Protein AF-A0A2D5UER4-F1 (afdb_monomer_lite)

Sequence (256 aa):
MGNPVYVSYLIDCNWHGFSPLKPSSVFADVGYTVGTPEKIRILEDINTALGLVERSLGGKCNWSILSHPDQRYLLYRDPFLDCWREAVRQGGELSLHPHEDIPREGSRIKETGYMRAVLEDLKNVMAREGLSPNSFRSGYFGRNDELPAVLAELGLAVDFSSAPGYKEPSVEADWVGAPPSGGFIRAGDAASYGPGDVDEAGVFMIPLGWDGAGGTFTENYLFNEAAELDTLLSVYAAIRRRAETEGAAVRSAPFS

pLDDT: mean 83.06, std 17.36, range [31.81, 98.38]

Radius of gyration: 18.39 Å; chains: 1; bounding box: 49×59×39 Å

Foldseek 3Di:
DFDDDDDAAEDELDDLQQAQLDCDDVCVVVRPDDHDPDPVVSVVVLVVVQVVCCVPVQLEHEYAQEAEPVCRCVCLDPPNLVSVVSSVVSPYAYEHEYQCQDVPPFHCLQVQVVVLVSVVVSQVSQVVSVHHHQAYEYDPLADHLQNFLSCLVSNNQEYASAAAQADDVRHNHDRDVPDQAKAWDARPHSVPGDNDDPPGSTHIYGYFQFLPDHRQCQATGCDPVRYDPVRNVVSVVSSSVVSRVVVVVVVPPDPD

Structure (mmCIF, N/CA/C/O backbone):
data_AF-A0A2D5UER4-F1
#
_entry.id   AF-A0A2D5UER4-F1
#
loop_
_atom_site.group_PDB
_atom_site.id
_atom_site.type_symbol
_atom_site.label_atom_id
_atom_site.label_alt_id
_atom_site.label_comp_id
_atom_site.label_asym_id
_atom_site.label_entity_id
_atom_site.label_seq_id
_atom_site.pdbx_PDB_ins_code
_atom_site.Cartn_x
_atom_site.Cartn_y
_atom_site.Cartn_z
_atom_site.occupancy
_atom_site.B_iso_or_equiv
_atom_site.auth_seq_id
_atom_site.auth_comp_id
_atom_site.auth_asym_id
_atom_site.auth_atom_id
_atom_site.pdbx_PDB_model_num
ATOM 1 N N . MET A 1 1 ? -28.270 -17.270 -3.651 1.00 48.16 1 MET A N 1
ATOM 2 C CA . MET A 1 1 ? -27.465 -16.072 -3.330 1.00 48.16 1 MET A CA 1
ATOM 3 C C . MET A 1 1 ? -26.007 -16.491 -3.413 1.00 48.16 1 MET A C 1
ATOM 5 O O . MET A 1 1 ? -25.660 -17.457 -2.739 1.00 48.16 1 MET A O 1
ATOM 9 N N . GLY A 1 2 ? -25.228 -15.887 -4.319 1.00 52.19 2 GLY A N 1
ATOM 10 C CA . GLY A 1 2 ? -23.801 -16.196 -4.501 1.00 52.19 2 GLY A CA 1
ATOM 11 C C . GLY A 1 2 ? -22.983 -15.848 -3.255 1.00 52.19 2 GLY A C 1
ATOM 12 O O . GLY A 1 2 ? -23.478 -15.137 -2.379 1.00 52.19 2 GLY A O 1
ATOM 13 N N . ASN A 1 3 ? -21.767 -16.382 -3.141 1.00 57.31 3 ASN A N 1
ATOM 14 C CA . ASN A 1 3 ? -20.917 -16.088 -1.986 1.00 57.31 3 ASN A CA 1
ATOM 15 C C . ASN A 1 3 ? -20.448 -14.629 -2.033 1.00 57.31 3 ASN A C 1
ATOM 17 O O . ASN A 1 3 ? -20.167 -14.119 -3.121 1.00 57.31 3 ASN A O 1
ATOM 21 N N . PRO A 1 4 ? -20.396 -13.942 -0.881 1.00 65.12 4 PRO A N 1
ATOM 22 C CA . PRO A 1 4 ? -19.966 -12.555 -0.839 1.00 65.12 4 PRO A CA 1
ATOM 23 C C . PRO A 1 4 ? -18.487 -12.444 -1.232 1.00 65.12 4 PRO A C 1
ATOM 25 O O . PRO A 1 4 ? -17.639 -13.145 -0.688 1.00 65.12 4 PRO A O 1
ATOM 28 N N . VAL A 1 5 ? -18.187 -11.544 -2.173 1.00 76.50 5 VAL A N 1
ATOM 29 C CA . VAL A 1 5 ? -16.825 -11.055 -2.419 1.00 76.50 5 VAL A CA 1
ATOM 30 C C . VAL A 1 5 ? -16.623 -9.840 -1.530 1.00 76.50 5 VAL A C 1
ATOM 32 O O . VAL A 1 5 ? -17.353 -8.856 -1.662 1.00 76.50 5 VAL A O 1
ATOM 35 N N . TYR A 1 6 ? -15.638 -9.905 -0.642 1.00 81.50 6 TYR A N 1
ATOM 36 C CA . TYR A 1 6 ? -15.213 -8.757 0.148 1.00 81.50 6 TYR A CA 1
ATOM 37 C C . TYR A 1 6 ? -14.105 -8.024 -0.601 1.00 81.50 6 TYR A C 1
ATOM 39 O O . TYR A 1 6 ? -13.162 -8.645 -1.085 1.00 81.50 6 TYR A O 1
ATOM 47 N N . VAL A 1 7 ? -14.238 -6.705 -0.712 1.00 83.88 7 VAL A N 1
ATOM 48 C CA . VAL A 1 7 ? -13.245 -5.835 -1.346 1.00 83.88 7 VAL A CA 1
ATOM 49 C C . VAL A 1 7 ? -12.822 -4.793 -0.324 1.00 83.88 7 VAL A C 1
ATOM 51 O O . VAL A 1 7 ? -13.674 -4.164 0.303 1.00 83.88 7 VAL A O 1
ATOM 54 N N . SER A 1 8 ? -11.511 -4.621 -0.170 1.00 87.62 8 SER A N 1
ATOM 55 C CA . SER A 1 8 ? -10.925 -3.485 0.535 1.00 87.62 8 SER A CA 1
ATOM 56 C C . SER A 1 8 ? -10.426 -2.479 -0.498 1.00 87.62 8 SER A C 1
ATOM 58 O O . SER A 1 8 ? -9.746 -2.862 -1.450 1.00 87.62 8 SER A O 1
ATOM 60 N N . TYR A 1 9 ? -10.784 -1.207 -0.331 1.00 92.06 9 TYR A N 1
ATOM 61 C CA . TYR A 1 9 ? -10.287 -0.125 -1.178 1.00 92.06 9 TYR A CA 1
ATOM 62 C C . TYR A 1 9 ? -9.008 0.434 -0.576 1.00 92.06 9 TYR A C 1
ATOM 64 O O . TYR A 1 9 ? -8.981 0.771 0.607 1.00 92.06 9 TYR A O 1
ATOM 72 N N . LEU A 1 10 ? -7.974 0.568 -1.398 1.00 92.31 10 LEU A N 1
ATOM 73 C CA . LEU A 1 10 ? -6.678 1.081 -0.985 1.00 92.31 10 LEU A CA 1
ATOM 74 C C . LEU A 1 10 ? -6.257 2.207 -1.927 1.00 92.31 10 LEU A C 1
ATOM 76 O O . LEU A 1 10 ? -6.318 2.044 -3.145 1.00 92.31 10 LEU A O 1
ATOM 80 N N . ILE A 1 11 ? -5.844 3.335 -1.353 1.00 92.38 11 ILE A N 1
ATOM 81 C CA . ILE A 1 11 ? -5.252 4.460 -2.081 1.00 92.38 11 ILE A CA 1
ATOM 82 C C . ILE A 1 11 ? -3.759 4.487 -1.802 1.00 92.38 11 ILE A C 1
ATOM 84 O O . ILE A 1 11 ? -3.334 4.571 -0.649 1.00 92.38 11 ILE A O 1
ATOM 88 N N . ASP A 1 12 ? -2.981 4.384 -2.873 1.00 88.62 12 ASP A N 1
ATOM 89 C CA . ASP A 1 12 ? -1.534 4.530 -2.843 1.00 88.62 12 ASP A CA 1
ATOM 90 C C . ASP A 1 12 ? -1.193 6.025 -2.903 1.00 88.62 12 ASP A C 1
ATOM 92 O O . ASP A 1 12 ? -1.437 6.692 -3.909 1.00 88.62 12 ASP A O 1
ATOM 96 N N . CYS A 1 13 ? -0.694 6.588 -1.801 1.00 87.19 13 CYS A N 1
ATOM 97 C CA . CYS A 1 13 ? -0.316 7.999 -1.731 1.00 87.19 13 CYS A CA 1
ATOM 98 C C . CYS A 1 13 ? 1.095 8.196 -2.292 1.00 87.19 13 CYS A C 1
ATOM 100 O O . CYS A 1 13 ? 2.009 8.580 -1.558 1.00 87.19 13 CYS A O 1
ATOM 102 N N . ASN A 1 14 ? 1.269 7.918 -3.582 1.00 77.88 14 ASN A N 1
ATOM 103 C CA . ASN A 1 14 ? 2.548 7.977 -4.279 1.00 77.88 14 ASN A CA 1
ATOM 104 C C . ASN A 1 14 ? 2.491 8.922 -5.489 1.00 77.88 14 ASN A C 1
ATOM 106 O O . ASN A 1 14 ? 1.454 9.105 -6.118 1.00 77.88 14 ASN A O 1
ATOM 110 N N . TRP A 1 15 ? 3.628 9.531 -5.826 1.00 74.00 15 TRP A N 1
ATOM 111 C CA . TRP A 1 15 ? 3.797 10.337 -7.036 1.00 74.00 15 TRP A CA 1
ATOM 112 C C . TRP A 1 15 ? 5.046 9.865 -7.773 1.00 74.00 15 TRP A C 1
ATOM 114 O O . TRP A 1 15 ? 6.066 9.572 -7.155 1.00 74.00 15 TRP A O 1
ATOM 124 N N . HIS A 1 16 ? 4.997 9.872 -9.107 1.00 59.09 16 HIS A N 1
ATOM 125 C CA . HIS A 1 16 ? 6.055 9.347 -9.982 1.00 59.09 16 HIS A CA 1
ATOM 126 C C . HIS A 1 16 ? 7.478 9.868 -9.691 1.00 59.09 16 HIS A C 1
ATOM 128 O O . HIS A 1 16 ? 8.444 9.183 -10.007 1.00 59.09 16 HIS A O 1
ATOM 134 N N . GLY A 1 17 ? 7.627 11.040 -9.062 1.00 56.56 17 GLY A N 1
ATOM 135 C CA . GLY A 1 17 ? 8.930 11.585 -8.663 1.00 56.56 17 GLY A CA 1
ATOM 136 C C . GLY A 1 17 ? 9.555 10.954 -7.408 1.00 56.56 17 GLY A C 1
ATOM 137 O O . GLY A 1 17 ? 10.709 11.250 -7.115 1.00 56.56 17 GLY A O 1
ATOM 138 N N . PHE A 1 18 ? 8.824 10.124 -6.656 1.00 54.09 18 PHE A N 1
ATOM 139 C CA . PHE A 1 18 ? 9.291 9.546 -5.389 1.00 54.09 18 PHE A CA 1
ATOM 140 C C . PHE A 1 18 ? 9.856 8.129 -5.497 1.00 54.09 18 PHE A C 1
ATOM 142 O O . PHE A 1 18 ? 10.436 7.658 -4.526 1.00 54.09 18 PHE A O 1
ATOM 149 N N . SER A 1 19 ? 9.667 7.432 -6.621 1.00 56.25 19 SER A N 1
ATOM 150 C CA . SER A 1 19 ? 10.010 6.011 -6.720 1.00 56.25 19 SER A CA 1
ATOM 151 C C . SER A 1 19 ? 10.744 5.698 -8.035 1.00 56.25 19 SER A C 1
ATOM 153 O O . SER A 1 19 ? 10.124 5.354 -9.043 1.00 56.25 19 SER A O 1
ATOM 155 N N . PRO A 1 20 ? 12.080 5.844 -8.059 1.00 52.12 20 PRO A N 1
ATOM 156 C CA . PRO A 1 20 ? 12.885 5.925 -9.283 1.00 52.12 20 PRO A CA 1
ATOM 157 C C . PRO A 1 20 ? 13.268 4.563 -9.896 1.00 52.12 20 PRO A C 1
ATOM 159 O O . PRO A 1 20 ? 14.057 4.515 -10.842 1.00 52.12 20 PRO A O 1
ATOM 162 N N . LEU A 1 21 ? 12.749 3.444 -9.373 1.00 49.94 21 LEU A N 1
ATOM 163 C CA . LEU A 1 21 ? 13.165 2.089 -9.767 1.00 49.94 21 LEU A CA 1
ATOM 164 C C . LEU A 1 21 ? 12.444 1.472 -10.974 1.00 49.94 21 LEU A C 1
ATOM 166 O O . LEU A 1 21 ? 12.684 0.305 -11.268 1.00 49.94 21 LEU A O 1
ATOM 170 N N . LYS A 1 22 ? 11.638 2.210 -11.748 1.00 53.22 22 LYS A N 1
ATOM 171 C CA . LYS A 1 22 ? 11.007 1.658 -12.967 1.00 53.22 22 LYS A CA 1
ATOM 172 C C . LYS A 1 22 ? 11.647 2.137 -14.286 1.00 53.22 22 LYS A C 1
ATOM 174 O O . LYS A 1 22 ? 11.040 2.939 -14.990 1.00 53.22 22 LYS A O 1
ATOM 179 N N . PRO A 1 23 ? 12.807 1.589 -14.709 1.00 41.00 23 PRO A N 1
ATOM 180 C CA . PRO A 1 23 ? 13.298 1.748 -16.077 1.00 41.00 23 PRO A CA 1
ATOM 181 C C . PRO A 1 23 ? 12.604 0.838 -17.112 1.00 41.00 23 PRO A C 1
ATOM 183 O O . PRO A 1 23 ? 12.822 1.036 -18.301 1.00 41.00 23 PRO A O 1
ATOM 186 N N . SER A 1 24 ? 11.788 -0.151 -16.712 1.00 43.78 24 SER A N 1
ATOM 187 C CA . SER A 1 24 ? 11.232 -1.178 -17.626 1.00 43.78 24 SER A CA 1
ATOM 188 C C . SER A 1 24 ? 9.707 -1.188 -17.789 1.00 43.78 24 SER A C 1
ATOM 190 O O . SER A 1 24 ? 9.182 -1.958 -18.589 1.00 43.78 24 SER A O 1
ATOM 192 N N . SER A 1 25 ? 8.967 -0.358 -17.058 1.00 41.25 25 SER A N 1
ATOM 193 C CA . SER A 1 25 ? 7.508 -0.303 -17.211 1.00 41.25 25 SER A CA 1
ATOM 194 C C . SER A 1 25 ? 7.097 0.683 -18.307 1.00 41.25 25 SER A C 1
ATOM 196 O O . SER A 1 25 ? 7.879 1.544 -18.687 1.00 41.25 25 SER A O 1
ATOM 198 N N . VAL A 1 26 ? 5.833 0.654 -18.718 1.00 44.47 26 VAL A N 1
ATOM 199 C CA . VAL A 1 26 ? 5.128 1.740 -19.438 1.00 44.47 26 VAL A CA 1
ATOM 200 C C . VAL A 1 26 ? 5.340 3.165 -18.865 1.00 44.47 26 VAL A C 1
ATOM 202 O O . VAL A 1 26 ? 4.946 4.137 -19.498 1.00 44.47 26 VAL A O 1
ATOM 205 N N . PHE A 1 27 ? 5.998 3.311 -17.707 1.00 41.88 27 PHE A N 1
ATOM 206 C CA . PHE A 1 27 ? 6.411 4.570 -17.074 1.00 41.88 27 PHE A CA 1
ATOM 207 C C . PHE A 1 27 ? 7.904 4.933 -17.268 1.00 41.88 27 PHE A C 1
ATOM 209 O O . PHE A 1 27 ? 8.364 5.933 -16.718 1.00 41.88 27 PHE A O 1
ATOM 216 N N . ALA A 1 28 ? 8.671 4.152 -18.040 1.00 41.78 28 ALA A N 1
ATOM 217 C CA . ALA A 1 28 ? 10.113 4.337 -18.251 1.00 41.78 28 ALA A CA 1
ATOM 218 C C . ALA A 1 28 ? 10.468 5.696 -18.882 1.00 41.78 28 ALA A C 1
ATOM 220 O O . ALA A 1 28 ? 11.477 6.298 -18.517 1.00 41.78 28 ALA A O 1
ATOM 221 N N . ASP A 1 29 ? 9.602 6.228 -19.748 1.00 41.59 29 ASP A N 1
ATOM 222 C CA . ASP A 1 29 ? 9.808 7.535 -20.390 1.00 41.59 29 ASP A CA 1
ATOM 223 C C . ASP A 1 29 ? 9.536 8.729 -19.452 1.00 41.59 29 ASP A C 1
ATOM 225 O O . ASP A 1 29 ? 9.826 9.877 -19.791 1.00 41.59 29 ASP A O 1
ATOM 229 N N . VAL A 1 30 ? 9.012 8.473 -18.247 1.00 43.44 30 VAL A N 1
ATOM 230 C CA . VAL A 1 30 ? 8.685 9.495 -17.235 1.00 43.44 30 VAL A CA 1
ATOM 231 C C . VAL A 1 30 ? 9.698 9.493 -16.075 1.00 43.44 30 VAL A C 1
ATOM 233 O O . VAL A 1 30 ? 9.804 10.467 -15.328 1.00 43.44 30 VAL A O 1
ATOM 236 N N . GLY A 1 31 ? 10.482 8.417 -15.940 1.00 39.12 31 GLY A N 1
ATOM 237 C CA . GLY A 1 31 ? 11.187 8.022 -14.714 1.00 39.12 31 GLY A CA 1
ATOM 238 C C . GLY A 1 31 ? 12.411 8.837 -14.280 1.00 39.12 31 GLY A C 1
ATOM 239 O O . GLY A 1 31 ? 13.048 8.462 -13.303 1.00 39.12 31 GLY A O 1
ATOM 240 N N . TYR A 1 32 ? 12.758 9.939 -14.951 1.00 43.38 32 TYR A N 1
ATOM 241 C CA . TYR A 1 32 ? 13.887 10.789 -14.526 1.00 43.38 32 TYR A CA 1
ATOM 242 C C . TYR A 1 32 ? 13.687 12.295 -14.736 1.00 43.38 32 TYR A C 1
ATOM 244 O O . TYR A 1 32 ? 14.578 13.077 -14.404 1.00 43.38 32 TYR A O 1
ATOM 252 N N . THR A 1 33 ? 12.563 12.732 -15.305 1.00 41.09 33 THR A N 1
ATOM 253 C CA . THR A 1 33 ? 12.405 14.119 -15.784 1.00 41.09 33 THR A CA 1
ATOM 254 C C . THR A 1 33 ? 11.438 14.956 -14.958 1.00 41.09 33 THR A C 1
ATOM 256 O O . THR A 1 33 ? 11.471 16.184 -15.052 1.00 41.09 33 THR A O 1
ATOM 259 N N . VAL A 1 34 ? 10.608 14.330 -14.123 1.00 49.16 34 VAL A N 1
ATOM 260 C CA . VAL A 1 34 ? 9.623 15.035 -13.299 1.00 49.16 34 VAL A CA 1
ATOM 261 C C . VAL A 1 34 ? 10.142 15.069 -11.867 1.00 49.16 34 VAL A C 1
ATOM 263 O O . VAL A 1 34 ? 10.105 14.067 -11.159 1.00 49.16 34 VAL A O 1
ATOM 266 N N . GLY A 1 35 ? 10.679 16.217 -11.446 1.00 55.53 35 GLY A N 1
ATOM 267 C CA . GLY A 1 35 ? 11.038 16.436 -10.043 1.00 55.53 35 GLY A CA 1
ATOM 268 C C . GLY A 1 35 ? 9.841 16.189 -9.119 1.00 55.53 35 GLY A C 1
ATOM 269 O O . GLY A 1 35 ? 8.693 16.189 -9.571 1.00 55.53 35 GLY A O 1
ATOM 270 N N . THR A 1 36 ? 10.099 15.984 -7.824 1.00 62.56 36 THR A N 1
ATOM 271 C CA . THR A 1 36 ? 9.036 15.876 -6.817 1.00 62.56 36 THR A CA 1
ATOM 272 C C . THR A 1 36 ? 8.000 16.987 -7.033 1.00 62.56 36 THR A C 1
ATOM 274 O O . THR A 1 36 ? 8.400 18.157 -7.078 1.00 62.56 36 THR A O 1
ATOM 277 N N . PRO A 1 37 ? 6.697 16.667 -7.174 1.00 66.38 37 PRO A N 1
ATOM 278 C CA . PRO A 1 37 ? 5.673 17.691 -7.308 1.00 66.38 37 PRO A CA 1
ATOM 279 C C . PRO A 1 37 ? 5.754 18.686 -6.151 1.00 66.38 37 PRO A C 1
ATOM 281 O O . PRO A 1 37 ? 6.115 18.330 -5.026 1.00 66.38 37 PRO A O 1
ATOM 284 N N . GLU A 1 38 ? 5.423 19.949 -6.412 1.00 81.50 38 GLU A N 1
ATOM 285 C CA . GLU A 1 38 ? 5.396 20.946 -5.347 1.00 81.50 38 GLU A CA 1
ATOM 286 C C . GLU A 1 38 ? 4.459 20.490 -4.223 1.00 81.50 38 GLU A C 1
ATOM 288 O O . GLU A 1 38 ? 3.367 19.982 -4.480 1.00 81.50 38 GLU A O 1
ATOM 293 N N . LYS A 1 39 ? 4.865 20.698 -2.963 1.00 85.19 39 LYS A N 1
ATOM 294 C CA . LYS A 1 39 ? 4.096 20.251 -1.787 1.00 85.19 39 LYS A CA 1
ATOM 295 C C . LYS A 1 39 ? 2.632 20.701 -1.819 1.00 85.19 39 LYS A C 1
ATOM 297 O O . LYS A 1 39 ? 1.773 19.973 -1.340 1.00 85.19 39 LYS A O 1
ATOM 302 N N . ILE A 1 40 ? 2.365 21.881 -2.383 1.00 88.12 40 ILE A N 1
ATOM 303 C CA . ILE A 1 40 ? 1.014 22.436 -2.547 1.00 88.12 40 ILE A CA 1
ATOM 304 C C . ILE A 1 40 ? 0.164 21.526 -3.436 1.00 88.12 40 ILE A C 1
ATOM 306 O O . ILE A 1 40 ? -0.937 21.162 -3.045 1.00 88.12 40 ILE A O 1
ATOM 310 N N . ARG A 1 41 ? 0.702 21.082 -4.575 1.00 88.25 41 ARG A N 1
ATOM 311 C CA . ARG A 1 41 ? -0.001 20.175 -5.487 1.00 88.25 41 ARG A CA 1
ATOM 312 C C . ARG A 1 41 ? -0.276 18.818 -4.842 1.00 88.25 41 ARG A C 1
ATOM 314 O O . ARG A 1 41 ? -1.385 18.316 -4.938 1.00 88.25 41 ARG A O 1
ATOM 321 N N . ILE A 1 42 ? 0.710 18.254 -4.140 1.00 89.69 42 ILE A N 1
ATOM 322 C CA . ILE A 1 42 ? 0.539 16.991 -3.396 1.00 89.69 42 ILE A CA 1
ATOM 323 C C . ILE A 1 42 ? -0.611 17.129 -2.388 1.00 89.69 42 ILE A C 1
ATOM 325 O O . ILE A 1 42 ? -1.466 16.255 -2.281 1.00 89.69 42 ILE A O 1
ATOM 329 N N . LEU A 1 43 ? -0.655 18.250 -1.664 1.00 92.12 43 LEU A N 1
ATOM 330 C CA . LEU A 1 43 ? -1.704 18.530 -0.690 1.00 92.12 43 LEU A CA 1
ATOM 331 C C . LEU A 1 43 ? -3.088 18.677 -1.350 1.00 92.12 43 LEU A C 1
ATOM 333 O O . LEU A 1 43 ? -4.073 18.159 -0.826 1.00 92.12 43 LEU A O 1
ATOM 337 N N . GLU A 1 44 ? -3.180 19.361 -2.491 1.00 93.69 44 GLU A N 1
ATOM 338 C CA . GLU A 1 44 ? -4.419 19.496 -3.272 1.00 93.69 44 GLU A CA 1
ATOM 339 C C . GLU A 1 44 ? -4.934 18.144 -3.784 1.00 93.69 44 GLU A C 1
ATOM 341 O O . GLU A 1 44 ? -6.132 17.859 -3.668 1.00 93.69 44 GLU A O 1
ATOM 346 N N . ASP A 1 45 ? -4.037 17.295 -4.286 1.00 92.62 45 ASP A N 1
ATOM 347 C CA . ASP A 1 45 ? -4.354 15.944 -4.753 1.00 92.62 45 ASP A CA 1
ATOM 348 C C . ASP A 1 45 ? -4.905 15.088 -3.597 1.00 92.62 45 ASP A C 1
ATOM 350 O O . ASP A 1 45 ? -5.967 14.473 -3.732 1.00 92.62 45 ASP A O 1
ATOM 354 N N . ILE A 1 46 ? -4.249 15.107 -2.427 1.00 95.44 46 ILE A N 1
ATOM 355 C CA . ILE A 1 46 ? -4.705 14.372 -1.233 1.00 95.44 46 ILE A CA 1
ATOM 356 C C . ILE A 1 46 ? -6.078 14.872 -0.773 1.00 95.44 46 ILE A C 1
ATOM 358 O O . ILE A 1 46 ? -6.977 14.066 -0.535 1.00 95.44 46 ILE A O 1
ATOM 362 N N . ASN A 1 47 ? -6.285 16.187 -0.686 1.00 96.56 47 ASN A N 1
ATOM 363 C CA . ASN A 1 47 ? -7.578 16.750 -0.284 1.00 96.56 47 ASN A CA 1
ATOM 364 C C . ASN A 1 47 ? -8.696 16.401 -1.278 1.00 96.56 47 ASN A C 1
ATOM 366 O O . ASN A 1 47 ? -9.828 16.110 -0.880 1.00 96.56 47 ASN A O 1
ATOM 370 N N . THR A 1 48 ? -8.380 16.382 -2.573 1.00 96.31 48 THR A N 1
ATOM 371 C CA . THR A 1 48 ? -9.317 15.950 -3.616 1.00 96.31 48 THR A CA 1
ATOM 372 C C . THR A 1 48 ? -9.683 14.478 -3.445 1.00 96.31 48 THR A C 1
ATOM 374 O O . THR A 1 48 ? -10.869 14.131 -3.486 1.00 96.31 48 THR A O 1
ATOM 377 N N . ALA A 1 49 ? -8.688 13.622 -3.203 1.00 95.69 49 ALA A N 1
ATOM 378 C CA . ALA A 1 49 ? -8.892 12.201 -2.956 1.00 95.69 49 ALA A CA 1
ATOM 379 C C . ALA A 1 49 ? -9.738 11.963 -1.695 1.00 95.69 49 ALA A C 1
ATOM 381 O O . ALA A 1 49 ? -10.702 11.201 -1.760 1.00 95.69 49 ALA A O 1
ATOM 382 N N . LEU A 1 50 ? -9.458 12.661 -0.588 1.00 97.38 50 LEU A N 1
ATOM 383 C CA . LEU A 1 50 ? -10.247 12.584 0.649 1.00 97.38 50 LEU A CA 1
ATOM 384 C C . LEU A 1 50 ? -11.724 12.887 0.378 1.00 97.38 50 LEU A C 1
ATOM 386 O O . LEU A 1 50 ? -12.598 12.087 0.705 1.00 97.38 50 LEU A O 1
ATOM 390 N N . GLY A 1 51 ? -12.010 13.988 -0.322 1.00 97.75 51 GLY A N 1
ATOM 391 C CA . GLY A 1 51 ? -13.384 14.340 -0.679 1.00 97.75 51 GLY A CA 1
ATOM 392 C C . GLY A 1 51 ? -14.064 13.310 -1.593 1.00 97.75 51 GLY A C 1
ATOM 393 O O . GLY A 1 51 ? -15.272 13.088 -1.486 1.00 97.75 51 GLY A O 1
ATOM 394 N N . LEU A 1 52 ? -13.325 12.675 -2.508 1.00 96.31 52 LEU A N 1
ATOM 395 C CA . LEU A 1 52 ? -13.862 11.619 -3.376 1.00 96.31 52 LEU A CA 1
ATOM 396 C C . LEU A 1 52 ? -14.184 10.340 -2.596 1.00 96.31 52 LEU A C 1
ATOM 398 O O . LEU A 1 52 ? -15.254 9.760 -2.807 1.00 96.31 52 LEU A O 1
ATOM 402 N N . VAL A 1 53 ? -13.298 9.926 -1.690 1.00 96.00 53 VAL A N 1
ATOM 403 C CA . VAL A 1 53 ? -13.495 8.761 -0.817 1.00 96.00 53 VAL A CA 1
ATOM 404 C C . VAL A 1 53 ? -14.659 8.987 0.135 1.00 96.00 53 VAL A C 1
ATOM 406 O O . VAL A 1 53 ? -15.501 8.101 0.277 1.00 96.00 53 VAL A O 1
ATOM 409 N N . GLU A 1 54 ? -14.760 10.164 0.751 1.00 96.88 54 GLU A N 1
ATOM 410 C CA . GLU A 1 54 ? -15.881 10.495 1.632 1.00 96.88 54 GLU A CA 1
ATOM 411 C C . GLU A 1 54 ? -17.217 10.333 0.896 1.00 96.88 54 GLU A C 1
ATOM 413 O O . GLU A 1 54 ? -18.110 9.625 1.363 1.00 96.88 54 GLU A O 1
ATOM 418 N N . ARG A 1 55 ? -17.334 10.903 -0.309 1.00 97.50 55 ARG A N 1
ATOM 419 C CA . ARG A 1 55 ? -18.570 10.832 -1.105 1.00 97.50 55 ARG A CA 1
ATOM 420 C C . ARG A 1 55 ? -18.884 9.437 -1.639 1.00 97.50 55 ARG A C 1
ATOM 422 O O . ARG A 1 55 ? -20.056 9.088 -1.741 1.00 97.50 55 ARG A O 1
ATOM 429 N N . SER A 1 56 ? -17.866 8.671 -2.027 1.00 94.69 56 SER A N 1
ATOM 430 C CA . SER A 1 56 ? -18.061 7.413 -2.768 1.00 94.69 56 SER A CA 1
ATOM 431 C C . SER A 1 56 ? -18.080 6.187 -1.860 1.00 94.69 56 SER A C 1
ATOM 433 O O . SER A 1 56 ? -18.797 5.229 -2.133 1.00 94.69 56 SER A O 1
ATOM 435 N N . LEU A 1 57 ? -17.293 6.219 -0.784 1.00 93.44 57 LEU A N 1
ATOM 436 C CA . LEU A 1 57 ? -17.054 5.094 0.123 1.00 93.44 57 LEU A CA 1
ATOM 437 C C . LEU A 1 57 ? -17.448 5.415 1.572 1.00 93.44 57 LEU A C 1
ATOM 439 O O . LEU A 1 57 ? -17.237 4.594 2.465 1.00 93.44 57 LEU A O 1
ATOM 443 N N . GLY A 1 58 ? -18.006 6.605 1.832 1.00 94.88 58 GLY A N 1
ATOM 444 C CA . GLY A 1 58 ? -18.301 7.054 3.193 1.00 94.88 58 GLY A CA 1
ATOM 445 C C . GLY A 1 58 ? -17.039 7.146 4.048 1.00 94.88 58 GLY A C 1
ATOM 446 O O . GLY A 1 58 ? -17.090 6.785 5.218 1.00 94.88 58 GLY A O 1
ATOM 447 N N . GLY A 1 59 ? -15.904 7.503 3.433 1.00 93.88 59 GLY A N 1
ATOM 448 C CA . GLY A 1 59 ? -14.601 7.617 4.095 1.00 93.88 59 GLY A CA 1
ATOM 449 C C . GLY A 1 59 ? -13.842 6.297 4.267 1.00 93.88 59 GLY A C 1
ATOM 450 O O . GLY A 1 59 ? -12.666 6.307 4.617 1.00 93.88 59 GLY A O 1
ATOM 451 N N . LYS A 1 60 ? -14.478 5.153 3.985 1.00 94.81 60 LYS A N 1
ATOM 452 C CA . LYS A 1 60 ? -13.914 3.820 4.237 1.00 94.81 60 LYS A CA 1
ATOM 453 C C . LYS A 1 60 ? -12.945 3.390 3.138 1.00 94.81 60 LYS A C 1
ATOM 455 O O . LYS A 1 60 ? -13.338 2.755 2.159 1.00 94.81 60 LYS A O 1
ATOM 460 N N . CYS A 1 61 ? -11.669 3.687 3.329 1.00 94.88 61 CYS A N 1
ATOM 461 C CA . CYS A 1 61 ? -10.576 3.089 2.571 1.00 94.88 61 CYS A CA 1
ATOM 462 C C . CYS A 1 61 ? -9.306 3.006 3.419 1.00 94.88 61 CYS A C 1
ATOM 464 O O . CYS A 1 61 ? -9.199 3.632 4.474 1.00 94.88 61 CYS A O 1
ATOM 466 N N . ASN A 1 62 ? -8.332 2.253 2.930 1.00 96.31 62 ASN A N 1
ATOM 467 C CA . ASN A 1 62 ? -6.990 2.223 3.478 1.00 96.31 62 ASN A CA 1
ATOM 468 C C . ASN A 1 62 ? -6.088 3.217 2.726 1.00 96.31 62 ASN A C 1
ATOM 470 O O . ASN A 1 62 ? -5.993 3.167 1.500 1.00 96.31 62 ASN A O 1
ATOM 474 N N . TRP A 1 63 ? -5.437 4.122 3.448 1.00 97.38 63 TRP A N 1
ATOM 475 C CA . TRP A 1 63 ? -4.494 5.098 2.909 1.00 97.38 63 TRP A CA 1
ATOM 476 C C . TRP A 1 63 ? -3.070 4.598 3.124 1.00 97.38 63 TRP A C 1
ATOM 478 O O . TRP A 1 63 ? -2.571 4.583 4.249 1.00 97.38 63 TRP A O 1
ATOM 488 N N . SER A 1 64 ? -2.416 4.181 2.045 1.00 95.94 64 SER A N 1
ATOM 489 C CA . SER A 1 64 ? -1.035 3.699 2.057 1.00 95.94 64 SER A CA 1
ATOM 490 C C . SER A 1 64 ? -0.074 4.877 1.924 1.00 95.94 64 SER A C 1
ATOM 492 O O . SER A 1 64 ? 0.116 5.419 0.838 1.00 95.94 64 SER A O 1
ATOM 494 N N . ILE A 1 65 ? 0.506 5.303 3.050 1.00 95.88 65 ILE A N 1
ATOM 495 C CA . ILE A 1 65 ? 1.327 6.515 3.136 1.00 95.88 65 ILE A CA 1
ATOM 496 C C . ILE A 1 65 ? 2.755 6.198 2.702 1.00 95.88 65 ILE A C 1
ATOM 498 O O . ILE A 1 65 ? 3.504 5.516 3.414 1.00 95.88 65 ILE A O 1
ATOM 502 N N . LEU A 1 66 ? 3.142 6.737 1.547 1.00 92.25 66 LEU A N 1
ATOM 503 C CA . LEU A 1 66 ? 4.472 6.551 0.993 1.00 92.25 66 LEU A CA 1
ATOM 504 C C . LEU A 1 66 ? 5.569 7.065 1.931 1.00 92.25 66 LEU A C 1
ATOM 506 O O . LEU A 1 66 ? 5.518 8.198 2.417 1.00 92.25 66 LEU A O 1
ATOM 510 N N . SER A 1 67 ? 6.621 6.266 2.088 1.00 91.94 67 SER A N 1
ATOM 511 C CA . SER A 1 67 ? 7.941 6.755 2.493 1.00 91.94 67 SER A CA 1
ATOM 512 C C . SER A 1 67 ? 8.997 6.270 1.499 1.00 91.94 67 SER A C 1
ATOM 514 O O . SER A 1 67 ? 8.860 5.183 0.951 1.00 91.94 67 SER A O 1
ATOM 516 N N . HIS A 1 68 ? 10.048 7.054 1.286 1.00 87.75 68 HIS A N 1
ATOM 517 C CA . HIS A 1 68 ? 11.188 6.694 0.437 1.00 87.75 68 HIS A CA 1
ATOM 518 C C . HIS A 1 68 ? 12.487 7.174 1.102 1.00 87.75 68 HIS A C 1
ATOM 520 O O . HIS A 1 68 ? 12.434 8.225 1.741 1.00 87.75 68 HIS A O 1
ATOM 526 N N . PRO A 1 69 ? 13.649 6.502 0.966 1.00 85.62 69 PRO A N 1
ATOM 527 C CA . PRO A 1 69 ? 14.927 6.938 1.543 1.00 85.62 69 PRO A CA 1
ATOM 528 C C . PRO A 1 69 ? 15.220 8.434 1.459 1.00 85.62 69 PRO A C 1
ATOM 530 O O . PRO A 1 69 ? 15.481 9.064 2.486 1.00 85.62 69 PRO A O 1
ATOM 533 N N . ASP A 1 70 ? 15.073 9.020 0.275 1.00 81.19 70 ASP A N 1
ATOM 534 C CA . ASP A 1 70 ? 15.396 10.434 0.048 1.00 81.19 70 ASP A CA 1
ATOM 535 C C . ASP A 1 70 ? 14.371 11.408 0.648 1.00 81.19 70 ASP A C 1
ATOM 537 O O . ASP A 1 70 ? 14.676 12.574 0.910 1.00 81.19 70 ASP A O 1
ATOM 541 N N . GLN A 1 71 ? 13.131 10.957 0.855 1.00 83.25 71 GLN A N 1
ATOM 542 C CA . GLN A 1 71 ? 12.000 11.798 1.265 1.00 83.25 71 GLN A CA 1
ATOM 543 C C . GLN A 1 71 ? 11.180 11.137 2.380 1.00 83.25 71 GLN A C 1
ATOM 545 O O . GLN A 1 71 ? 9.964 11.307 2.469 1.00 83.25 71 GLN A O 1
ATOM 550 N N . ARG A 1 72 ? 11.885 10.430 3.275 1.00 90.12 72 ARG A N 1
ATOM 551 C CA . ARG A 1 72 ? 11.366 9.532 4.322 1.00 90.12 72 ARG A CA 1
ATOM 552 C C . ARG A 1 72 ? 10.156 10.087 5.053 1.00 90.12 72 ARG A C 1
ATOM 554 O O . ARG A 1 72 ? 9.154 9.409 5.227 1.00 90.12 72 ARG A O 1
ATOM 561 N N . TYR A 1 73 ? 10.271 11.341 5.473 1.00 92.25 73 TYR A N 1
ATOM 562 C CA . TYR A 1 73 ? 9.309 11.981 6.358 1.00 92.25 73 TYR A CA 1
ATOM 563 C C . TYR A 1 73 ? 8.441 13.022 5.663 1.00 92.25 73 TYR A C 1
ATOM 565 O O . TYR A 1 73 ? 7.789 13.799 6.355 1.00 92.25 73 TYR A O 1
ATOM 573 N N . LEU A 1 74 ? 8.453 13.109 4.329 1.00 90.75 74 LEU A N 1
ATOM 574 C CA . LEU A 1 74 ? 7.713 14.167 3.643 1.00 90.75 74 LEU A CA 1
ATOM 575 C C . LEU A 1 74 ? 6.221 14.112 3.985 1.00 90.75 74 LEU A C 1
ATOM 577 O O . LEU A 1 74 ? 5.677 15.121 4.419 1.00 90.75 74 LEU A O 1
ATOM 581 N N . LEU A 1 75 ? 5.601 12.939 3.838 1.00 93.81 75 LEU A N 1
ATOM 582 C CA . LEU A 1 75 ? 4.184 12.719 4.143 1.00 93.81 75 LEU A CA 1
ATOM 583 C C . LEU A 1 75 ? 3.917 12.451 5.632 1.00 93.81 75 LEU A C 1
ATOM 585 O O . LEU A 1 75 ? 2.768 12.327 6.035 1.00 93.81 75 LEU A O 1
ATOM 589 N N . TYR A 1 76 ? 4.960 12.395 6.460 1.00 94.88 76 TYR A N 1
ATOM 590 C CA . TYR A 1 76 ? 4.881 12.145 7.906 1.00 94.88 76 TYR A CA 1
ATOM 591 C C . TYR A 1 76 ? 5.099 13.431 8.719 1.00 94.88 76 TYR A C 1
ATOM 593 O O . TYR A 1 76 ? 5.562 13.396 9.858 1.00 94.88 76 TYR A O 1
ATOM 601 N N . ARG A 1 77 ? 4.841 14.588 8.103 1.00 93.00 77 ARG A N 1
ATOM 602 C CA . ARG A 1 77 ? 4.997 15.924 8.688 1.00 93.00 77 ARG A CA 1
ATOM 603 C C . ARG A 1 77 ? 3.868 16.829 8.224 1.00 93.00 77 ARG A C 1
ATOM 605 O O . ARG A 1 77 ? 3.240 16.575 7.196 1.00 93.00 77 ARG A O 1
ATOM 612 N N . ASP A 1 78 ? 3.661 17.922 8.944 1.00 92.00 78 ASP A N 1
ATOM 613 C CA . ASP A 1 78 ? 2.736 18.963 8.512 1.00 92.00 78 ASP A CA 1
ATOM 614 C C . ASP A 1 78 ? 3.136 19.526 7.133 1.00 92.00 78 ASP A C 1
ATOM 616 O O . ASP A 1 78 ? 4.332 19.671 6.832 1.00 92.00 78 ASP A O 1
ATOM 620 N N . PRO A 1 79 ? 2.154 19.849 6.272 1.00 94.00 79 PRO A N 1
ATOM 621 C CA . PRO A 1 79 ? 0.705 19.828 6.530 1.00 94.00 79 PRO A CA 1
ATOM 622 C C . PRO A 1 79 ? 0.024 18.462 6.304 1.00 94.00 79 PRO A C 1
ATOM 624 O O . PRO A 1 79 ? -1.182 18.343 6.480 1.00 94.00 79 PRO A O 1
ATOM 627 N N . PHE A 1 80 ? 0.755 17.423 5.897 1.00 95.69 80 PHE A N 1
ATOM 628 C CA . PHE A 1 80 ? 0.158 16.146 5.481 1.00 95.69 80 PHE A CA 1
ATOM 629 C C . PHE A 1 80 ? -0.412 15.328 6.644 1.00 95.69 80 PHE A C 1
ATOM 631 O O . PHE A 1 80 ? -1.361 14.573 6.452 1.00 95.69 80 PHE A O 1
ATOM 638 N N . LEU A 1 81 ? 0.111 15.510 7.860 1.00 95.75 81 LEU A N 1
ATOM 639 C CA . LEU A 1 81 ? -0.449 14.871 9.055 1.00 95.75 81 LEU A CA 1
ATOM 640 C C . LEU A 1 81 ? -1.913 15.265 9.292 1.00 95.75 81 LEU A C 1
ATOM 642 O O . LEU A 1 81 ? -2.701 14.421 9.720 1.00 95.75 81 LEU A O 1
ATOM 646 N N . ASP A 1 82 ? -2.304 16.498 8.957 1.00 97.12 82 ASP A N 1
ATOM 647 C CA . ASP A 1 82 ? -3.701 16.933 9.055 1.00 97.12 82 ASP A CA 1
ATOM 648 C C . ASP A 1 82 ? -4.604 16.172 8.081 1.00 97.12 82 ASP A C 1
ATOM 650 O O . ASP A 1 82 ? -5.717 15.790 8.446 1.00 97.12 82 ASP A O 1
ATOM 654 N N . CYS A 1 83 ? -4.109 15.850 6.882 1.00 97.69 83 CYS A N 1
ATOM 655 C CA . CYS A 1 83 ? -4.832 15.002 5.936 1.00 97.69 83 CYS A CA 1
ATOM 656 C C . CYS A 1 83 ? -5.054 13.590 6.487 1.00 97.69 83 CYS A C 1
ATOM 658 O O . CYS A 1 83 ? -6.129 13.024 6.306 1.00 97.69 83 CYS A O 1
ATOM 660 N N . TRP A 1 84 ? -4.075 13.015 7.188 1.00 97.75 84 TRP A N 1
ATOM 661 C CA . TRP A 1 84 ? -4.217 11.673 7.763 1.00 97.75 84 TRP A CA 1
ATOM 662 C C . TRP A 1 84 ? -5.145 11.650 8.974 1.00 97.75 84 TRP A C 1
ATOM 664 O O . TRP A 1 84 ? -5.914 10.704 9.138 1.00 97.75 84 TRP A O 1
ATOM 674 N N . ARG A 1 85 ? -5.140 12.710 9.790 1.00 98.00 85 ARG A N 1
ATOM 675 C CA . ARG A 1 85 ? -6.149 12.896 10.846 1.00 98.00 85 ARG A CA 1
ATOM 676 C C . ARG A 1 85 ? -7.549 12.973 10.251 1.00 98.00 85 ARG A C 1
ATOM 678 O O . ARG A 1 85 ? -8.463 12.323 10.756 1.00 98.00 85 ARG A O 1
ATOM 685 N N . GLU A 1 86 ? -7.706 13.726 9.168 1.00 97.88 86 GLU A N 1
ATOM 686 C CA . GLU A 1 86 ? -8.973 13.844 8.452 1.00 97.88 86 GLU A CA 1
ATOM 687 C C . GLU A 1 86 ? -9.416 12.505 7.843 1.00 97.88 86 GLU A C 1
ATOM 689 O O . GLU A 1 86 ? -10.564 12.105 8.028 1.00 97.88 86 GLU A O 1
ATOM 694 N N . ALA A 1 87 ? -8.501 11.761 7.216 1.00 97.62 87 ALA A N 1
ATOM 695 C CA . ALA A 1 87 ? -8.758 10.419 6.696 1.00 97.62 87 ALA A CA 1
ATOM 696 C C . ALA A 1 87 ? -9.327 9.485 7.775 1.00 97.62 87 ALA A C 1
ATOM 698 O O . ALA A 1 87 ? -10.360 8.845 7.576 1.00 97.62 87 ALA A O 1
ATOM 699 N N . VAL A 1 88 ? -8.686 9.452 8.949 1.00 97.81 88 VAL A N 1
ATOM 700 C CA . VAL A 1 88 ? -9.142 8.652 10.095 1.00 97.81 88 VAL A CA 1
ATOM 701 C C . VAL A 1 88 ? -10.494 9.148 10.609 1.00 97.81 88 VAL A C 1
ATOM 703 O O . VAL A 1 88 ? -11.383 8.341 10.882 1.00 97.81 88 VAL A O 1
ATOM 706 N N . ARG A 1 89 ? -10.703 10.469 10.693 1.00 97.69 89 ARG A N 1
ATOM 707 C CA . ARG A 1 89 ? -11.984 11.066 11.111 1.00 97.69 89 ARG A CA 1
ATOM 708 C C . ARG A 1 89 ? -13.139 10.668 10.185 1.00 97.69 89 ARG A C 1
ATOM 710 O O . ARG A 1 89 ? -14.257 10.483 10.663 1.00 97.69 89 ARG A O 1
ATOM 717 N N . GLN A 1 90 ? -12.880 10.536 8.886 1.00 97.25 90 GLN A N 1
ATOM 718 C CA . GLN A 1 90 ? -13.859 10.085 7.893 1.00 97.25 90 GLN A CA 1
ATOM 719 C C . GLN A 1 90 ? -14.146 8.574 7.976 1.00 97.25 90 GLN A C 1
ATOM 721 O O . GLN A 1 90 ? -15.117 8.108 7.388 1.00 97.25 90 GLN A O 1
ATOM 726 N N . GLY A 1 91 ? -13.359 7.807 8.738 1.00 96.25 91 GLY A N 1
ATOM 727 C CA . GLY A 1 91 ? -13.507 6.356 8.885 1.00 96.25 91 GLY A CA 1
ATOM 728 C C . GLY A 1 91 ? -12.546 5.537 8.022 1.00 96.25 91 GLY A C 1
ATOM 729 O O . GLY A 1 91 ? -12.774 4.340 7.839 1.00 96.25 91 GLY A O 1
ATOM 730 N N . GLY A 1 92 ? -11.503 6.171 7.484 1.00 96.94 92 GLY A N 1
ATOM 731 C CA . GLY A 1 92 ? -10.404 5.494 6.810 1.00 96.94 92 GLY A CA 1
ATOM 732 C C . GLY A 1 92 ? -9.399 4.889 7.790 1.00 96.94 92 GLY A C 1
ATOM 733 O O . GLY A 1 92 ? -9.348 5.236 8.971 1.00 96.94 92 GLY A O 1
ATOM 734 N N . GLU A 1 93 ? -8.563 3.999 7.272 1.00 97.06 93 GLU A N 1
ATOM 735 C CA . GLU A 1 93 ? -7.442 3.393 7.992 1.00 97.06 93 GLU A CA 1
ATOM 736 C C . GLU A 1 93 ? -6.117 3.782 7.339 1.00 97.06 93 GLU A C 1
ATOM 738 O O . GLU A 1 93 ? -6.082 4.146 6.164 1.00 97.06 93 GLU A O 1
ATOM 743 N N . LEU A 1 94 ? -5.018 3.710 8.090 1.00 97.75 94 LEU A N 1
ATOM 744 C CA . LEU A 1 94 ? -3.691 4.090 7.608 1.00 97.75 94 LEU A CA 1
ATOM 745 C C . LEU A 1 94 ? -2.791 2.857 7.494 1.00 97.75 94 LEU A C 1
ATOM 747 O O . LEU A 1 94 ? -2.686 2.066 8.437 1.00 97.75 94 LEU A O 1
ATOM 751 N N . SER A 1 95 ? -2.101 2.753 6.363 1.00 97.69 95 SER A N 1
ATOM 752 C CA . SER A 1 95 ? -1.074 1.754 6.081 1.00 97.69 95 SER A CA 1
ATOM 753 C C . SER A 1 95 ? 0.284 2.422 5.899 1.00 97.69 95 SER A C 1
ATOM 755 O O . SER A 1 95 ? 0.394 3.503 5.314 1.00 97.69 95 SER A O 1
ATOM 757 N N . LEU A 1 96 ? 1.331 1.766 6.392 1.00 98.06 96 LEU A N 1
ATOM 758 C CA . LEU A 1 96 ? 2.706 2.148 6.092 1.00 98.06 96 LEU A CA 1
ATOM 759 C C . LEU A 1 96 ? 3.099 1.605 4.720 1.00 98.06 96 LEU A C 1
ATOM 761 O O . LEU A 1 96 ? 3.014 0.399 4.485 1.00 98.06 96 LEU A O 1
ATOM 765 N N . HIS A 1 97 ? 3.578 2.491 3.844 1.00 96.06 97 HIS A N 1
ATOM 766 C CA . HIS A 1 97 ? 3.966 2.134 2.484 1.00 96.06 97 HIS A CA 1
ATOM 767 C C . HIS A 1 97 ? 5.407 2.546 2.141 1.00 96.06 97 HIS A C 1
ATOM 769 O O . HIS A 1 97 ? 5.635 3.478 1.370 1.00 96.06 97 HIS A O 1
ATOM 775 N N . PRO A 1 98 ? 6.423 1.907 2.746 1.00 94.06 98 PRO A N 1
ATOM 776 C CA . PRO A 1 98 ? 7.811 2.188 2.415 1.00 94.06 98 PRO A CA 1
ATOM 777 C C . PRO A 1 98 ? 8.192 1.614 1.041 1.00 94.06 98 PRO A C 1
ATOM 779 O O . PRO A 1 98 ? 8.081 0.412 0.794 1.00 94.06 98 PRO A O 1
ATOM 782 N N . HIS A 1 99 ? 8.685 2.489 0.169 1.00 90.56 99 HIS A N 1
ATOM 783 C CA . HIS A 1 99 ? 9.460 2.145 -1.020 1.00 90.56 99 HIS A CA 1
ATOM 784 C C . HIS A 1 99 ? 10.936 2.235 -0.644 1.00 90.56 99 HIS A C 1
ATOM 786 O O . HIS A 1 99 ? 11.513 3.319 -0.622 1.00 90.56 99 HIS A O 1
ATOM 792 N N . GLU A 1 100 ? 11.549 1.098 -0.322 1.00 88.94 100 GLU A N 1
ATOM 793 C CA . GLU A 1 100 ? 12.981 1.008 0.012 1.00 88.94 100 GLU A CA 1
ATOM 794 C C . GLU A 1 100 ? 13.832 0.700 -1.220 1.00 88.94 100 GLU A C 1
ATOM 796 O O . GLU A 1 100 ? 14.738 -0.133 -1.211 1.00 88.94 100 GLU A O 1
ATOM 801 N N . ASP A 1 101 ? 13.479 1.383 -2.296 1.00 79.75 101 ASP A N 1
ATOM 802 C CA . ASP A 1 101 ? 13.891 1.137 -3.662 1.00 79.75 101 ASP A CA 1
ATOM 803 C C . ASP A 1 101 ? 14.922 2.187 -4.067 1.00 79.75 101 ASP A C 1
ATOM 805 O O . ASP A 1 101 ? 14.579 3.314 -4.414 1.00 79.75 101 ASP A O 1
ATOM 809 N N . ILE A 1 102 ? 16.206 1.840 -4.003 1.00 75.62 102 ILE A N 1
ATOM 810 C CA . ILE A 1 102 ? 17.284 2.801 -4.232 1.00 75.62 102 ILE A CA 1
ATOM 811 C C . ILE A 1 102 ? 17.690 2.770 -5.710 1.00 75.62 102 ILE A C 1
ATOM 813 O O . ILE A 1 102 ? 18.086 1.716 -6.228 1.00 75.62 102 ILE A O 1
ATOM 817 N N . PRO A 1 103 ? 17.638 3.910 -6.425 1.00 68.06 103 PRO A N 1
ATOM 818 C CA . PRO A 1 103 ? 17.961 3.942 -7.843 1.00 68.06 103 PRO A CA 1
ATOM 819 C C . PRO A 1 103 ? 19.366 3.403 -8.117 1.00 68.06 103 PRO A C 1
ATOM 821 O O . PRO A 1 103 ? 20.346 3.886 -7.561 1.00 68.06 103 PRO A O 1
ATOM 824 N N . ARG A 1 104 ? 19.454 2.433 -9.039 1.00 67.62 104 ARG A N 1
ATOM 825 C CA . ARG A 1 104 ? 20.683 1.710 -9.441 1.00 67.62 104 ARG A CA 1
ATOM 826 C C . ARG A 1 104 ? 21.283 0.773 -8.387 1.00 67.62 104 ARG A C 1
ATOM 828 O O . ARG A 1 104 ? 22.226 0.062 -8.721 1.00 67.62 104 ARG A O 1
ATOM 835 N N . GLU A 1 105 ? 20.739 0.737 -7.177 1.00 73.25 105 GLU A N 1
ATOM 836 C CA . GLU A 1 105 ? 21.185 -0.155 -6.098 1.00 73.25 105 GLU A CA 1
ATOM 837 C C . GLU A 1 105 ? 20.187 -1.295 -5.837 1.00 73.25 105 GLU A C 1
ATOM 839 O O . GLU A 1 105 ? 20.579 -2.341 -5.328 1.00 73.25 105 GLU A O 1
ATOM 844 N N . GLY A 1 106 ? 18.932 -1.140 -6.272 1.00 76.19 106 GLY A N 1
ATOM 845 C CA . GLY A 1 106 ? 17.885 -2.154 -6.141 1.00 76.19 106 GLY A CA 1
ATOM 846 C C . GLY A 1 106 ? 17.024 -1.950 -4.896 1.00 76.19 106 GLY A C 1
ATOM 847 O O . GLY A 1 106 ? 17.036 -0.881 -4.285 1.00 76.19 106 GLY A O 1
ATOM 848 N N . SER A 1 107 ? 16.238 -2.967 -4.546 1.00 85.69 107 SER A N 1
ATOM 849 C CA . SER A 1 107 ? 15.312 -2.908 -3.415 1.00 85.69 107 SER A CA 1
ATOM 850 C C . SER A 1 107 ? 15.929 -3.479 -2.143 1.00 85.69 107 SER A C 1
ATOM 852 O O . SER A 1 107 ? 16.525 -4.556 -2.157 1.00 85.69 107 SER A O 1
ATOM 854 N N . ARG A 1 108 ? 15.718 -2.802 -1.013 1.00 91.12 108 ARG A N 1
ATOM 855 C CA . ARG A 1 108 ? 16.134 -3.273 0.320 1.00 91.12 108 ARG A CA 1
ATOM 856 C C . ARG A 1 108 ? 15.037 -4.042 1.053 1.00 91.12 108 ARG A C 1
ATOM 858 O O . ARG A 1 108 ? 15.202 -4.380 2.222 1.00 91.12 108 ARG A O 1
ATOM 865 N N . ILE A 1 109 ? 13.925 -4.362 0.384 1.00 92.38 109 ILE A N 1
ATOM 866 C CA . ILE A 1 109 ? 12.781 -5.061 0.993 1.00 92.38 109 ILE A CA 1
ATOM 867 C C . ILE A 1 109 ? 13.162 -6.410 1.628 1.00 92.38 109 ILE A C 1
ATOM 869 O O . ILE A 1 109 ? 12.578 -6.807 2.637 1.00 92.38 109 ILE A O 1
ATOM 873 N N . LYS A 1 110 ? 14.176 -7.101 1.087 1.00 92.25 110 LYS A N 1
ATOM 874 C CA . LYS A 1 110 ? 14.704 -8.371 1.618 1.00 92.25 110 LYS A CA 1
ATOM 875 C C . LYS A 1 110 ? 15.545 -8.211 2.891 1.00 92.25 110 LYS A C 1
ATOM 877 O O . LYS A 1 110 ? 15.810 -9.198 3.570 1.00 92.25 110 LYS A O 1
ATOM 882 N N . GLU A 1 111 ? 15.958 -6.998 3.248 1.00 95.19 111 GLU A N 1
ATOM 883 C CA . GLU A 1 111 ? 16.732 -6.735 4.462 1.00 95.19 111 GLU A CA 1
ATOM 884 C C . GLU A 1 111 ? 15.798 -6.614 5.681 1.00 95.19 111 GLU A C 1
ATOM 886 O O . GLU A 1 111 ? 15.466 -5.515 6.125 1.00 95.19 111 GLU A O 1
ATOM 891 N N . THR A 1 112 ? 15.375 -7.740 6.265 1.00 95.19 112 THR A N 1
ATOM 892 C CA . THR A 1 112 ? 14.384 -7.782 7.364 1.00 95.19 112 THR A CA 1
ATOM 893 C C . THR A 1 112 ? 14.722 -6.856 8.540 1.00 95.19 112 THR A C 1
ATOM 895 O O . THR A 1 112 ? 13.855 -6.139 9.039 1.00 95.19 112 THR A O 1
ATOM 898 N N . GLY A 1 113 ? 15.989 -6.818 8.973 1.00 97.38 113 GLY A N 1
ATOM 899 C CA . GLY A 1 113 ? 16.430 -5.935 10.060 1.00 97.38 113 GLY A CA 1
ATOM 900 C C . GLY A 1 113 ? 16.341 -4.446 9.709 1.00 97.38 113 GLY A C 1
ATOM 901 O O . GLY A 1 113 ? 15.987 -3.631 10.561 1.00 97.38 113 GLY A O 1
ATOM 902 N N . TYR A 1 114 ? 16.603 -4.092 8.449 1.00 96.56 114 TYR A N 1
ATOM 903 C CA . TYR A 1 114 ? 16.436 -2.727 7.958 1.00 96.56 114 TYR A CA 1
ATOM 904 C C . TYR A 1 114 ? 14.956 -2.345 7.878 1.00 96.56 114 TYR A C 1
ATOM 906 O O . TYR A 1 114 ? 14.563 -1.313 8.421 1.00 96.56 114 TYR A O 1
ATOM 914 N N . MET A 1 115 ? 14.130 -3.208 7.279 1.00 97.69 115 MET A N 1
ATOM 915 C CA . MET A 1 115 ? 12.685 -2.994 7.178 1.00 97.69 115 MET A CA 1
ATOM 916 C C . MET A 1 115 ? 12.038 -2.823 8.551 1.00 97.69 115 MET A C 1
ATOM 918 O O . MET A 1 115 ? 11.231 -1.915 8.730 1.00 97.69 115 MET A O 1
ATOM 922 N N . ARG A 1 116 ? 12.434 -3.629 9.545 1.00 98.19 116 ARG A N 1
ATOM 923 C CA . ARG A 1 116 ? 12.002 -3.452 10.938 1.00 98.19 116 ARG A CA 1
ATOM 924 C C . ARG A 1 116 ? 12.303 -2.046 11.446 1.00 98.19 116 ARG A C 1
ATOM 926 O O . ARG A 1 116 ? 11.392 -1.379 11.922 1.00 98.19 116 ARG A O 1
ATOM 933 N N . ALA A 1 117 ? 13.551 -1.595 11.320 1.00 98.31 117 ALA A N 1
ATOM 934 C CA . ALA A 1 117 ? 13.959 -0.282 11.810 1.00 98.31 117 ALA A CA 1
ATOM 935 C C . ALA A 1 117 ? 13.177 0.855 11.127 1.00 98.31 117 ALA A C 1
ATOM 937 O O . ALA A 1 117 ? 12.757 1.799 11.796 1.00 98.31 117 ALA A O 1
ATOM 938 N N . VAL A 1 118 ? 12.935 0.748 9.815 1.00 97.81 118 VAL A N 1
ATOM 939 C CA . VAL A 1 118 ? 12.107 1.709 9.068 1.00 97.81 118 VAL A CA 1
ATOM 940 C C . VAL A 1 118 ? 10.670 1.713 9.590 1.00 97.81 118 VAL A C 1
ATOM 942 O O . VAL A 1 118 ? 10.131 2.773 9.898 1.00 97.81 118 VAL A O 1
ATOM 945 N N . LEU A 1 119 ? 10.042 0.544 9.715 1.00 98.38 119 LEU A N 1
ATOM 946 C CA . LEU A 1 119 ? 8.650 0.436 10.156 1.00 98.38 119 LEU A CA 1
ATOM 947 C C . LEU A 1 119 ? 8.462 0.913 11.600 1.00 98.38 119 LEU A C 1
ATOM 949 O O . LEU A 1 119 ? 7.505 1.633 11.881 1.00 98.38 119 LEU A O 1
ATOM 953 N N . GLU A 1 120 ? 9.379 0.564 12.503 1.00 98.38 120 GLU A N 1
ATOM 954 C CA . GLU A 1 120 ? 9.393 1.050 13.886 1.00 98.38 120 GLU A CA 1
ATOM 955 C C . GLU A 1 120 ? 9.481 2.575 13.941 1.00 98.38 120 GLU A C 1
ATOM 957 O O . GLU A 1 120 ? 8.705 3.217 14.652 1.00 98.38 120 GLU A O 1
ATOM 962 N N . ASP A 1 121 ? 10.388 3.171 13.169 1.00 98.25 121 ASP A N 1
ATOM 963 C CA . ASP A 1 121 ? 10.548 4.621 13.116 1.00 98.25 121 ASP A CA 1
ATOM 964 C C . ASP A 1 121 ? 9.288 5.320 12.580 1.00 98.25 121 ASP A C 1
ATOM 966 O O . ASP A 1 121 ? 8.760 6.225 13.230 1.00 98.25 121 ASP A O 1
ATOM 970 N N . LEU A 1 122 ? 8.730 4.851 11.459 1.00 97.94 122 LEU A N 1
ATOM 971 C CA . LEU A 1 122 ? 7.501 5.418 10.890 1.00 97.94 122 LEU A CA 1
ATOM 972 C C . LEU A 1 122 ? 6.305 5.280 11.844 1.00 97.94 122 LEU A C 1
ATOM 974 O O . LEU A 1 122 ? 5.558 6.246 12.031 1.00 97.94 122 LEU A O 1
ATOM 978 N N . LYS A 1 123 ? 6.139 4.126 12.510 1.00 97.69 123 LYS A N 1
ATOM 979 C CA . LYS A 1 123 ? 5.113 3.955 13.554 1.00 97.69 123 LYS A CA 1
ATOM 980 C C . LYS A 1 123 ? 5.314 4.942 14.697 1.00 97.69 123 LYS A C 1
ATOM 982 O O . LYS A 1 123 ? 4.344 5.551 15.141 1.00 97.69 123 LYS A O 1
ATOM 987 N N . ASN A 1 124 ? 6.549 5.124 15.160 1.00 97.38 124 ASN A N 1
ATOM 988 C CA . ASN A 1 124 ? 6.863 6.049 16.246 1.00 97.38 124 ASN A CA 1
ATOM 989 C C . ASN A 1 124 ? 6.558 7.504 15.874 1.00 97.38 124 ASN A C 1
ATOM 991 O O . ASN A 1 124 ? 6.048 8.249 16.712 1.00 97.38 124 ASN A O 1
ATOM 995 N N . VAL A 1 125 ? 6.842 7.914 14.635 1.00 96.50 125 VAL A N 1
ATOM 996 C CA . VAL A 1 125 ? 6.480 9.248 14.135 1.00 96.50 125 VAL A CA 1
ATOM 997 C C . VAL A 1 125 ? 4.962 9.430 14.148 1.00 96.50 125 VAL A C 1
ATOM 999 O O . VAL A 1 125 ? 4.478 10.389 14.739 1.00 96.50 125 VAL A O 1
ATOM 1002 N N . MET A 1 126 ? 4.206 8.483 13.590 1.00 96.81 126 MET A N 1
ATOM 1003 C CA . MET A 1 126 ? 2.738 8.553 13.551 1.00 96.81 126 MET A CA 1
ATOM 1004 C C . MET A 1 126 ? 2.114 8.549 14.954 1.00 96.81 126 MET A C 1
ATOM 1006 O O . MET A 1 126 ? 1.211 9.335 15.237 1.00 96.81 126 MET A O 1
ATOM 1010 N N . ALA A 1 127 ? 2.636 7.720 15.861 1.00 96.94 127 ALA A N 1
ATOM 1011 C CA . ALA A 1 127 ? 2.136 7.603 17.227 1.00 96.94 127 ALA A CA 1
ATOM 1012 C C . ALA A 1 127 ? 2.289 8.906 18.027 1.00 96.94 127 ALA A C 1
ATOM 1014 O O . ALA A 1 127 ? 1.391 9.266 18.788 1.00 96.94 127 ALA A O 1
ATOM 1015 N N . ARG A 1 128 ? 3.391 9.648 17.832 1.00 96.62 128 ARG A N 1
ATOM 1016 C CA . ARG A 1 128 ? 3.593 10.975 18.455 1.00 96.62 128 ARG A CA 1
ATOM 1017 C C . ARG A 1 128 ? 2.529 11.987 18.034 1.00 96.62 128 ARG A C 1
ATOM 1019 O O . ARG A 1 128 ? 2.213 12.888 18.802 1.00 96.62 128 ARG A O 1
ATOM 1026 N N . GLU A 1 129 ? 1.953 11.791 16.855 1.00 94.94 129 GLU A N 1
ATOM 1027 C CA . GLU A 1 129 ? 0.929 12.647 16.259 1.00 94.94 129 GLU A CA 1
ATOM 1028 C C . GLU A 1 129 ? -0.502 12.162 16.548 1.00 94.94 129 GLU A C 1
ATOM 1030 O O . GLU A 1 129 ? -1.466 12.738 16.032 1.00 94.94 129 GLU A O 1
ATOM 1035 N N . GLY A 1 130 ? -0.647 11.117 17.375 1.00 96.38 130 GLY A N 1
ATOM 1036 C CA . GLY A 1 130 ? -1.930 10.509 17.733 1.00 96.38 130 GLY A CA 1
ATOM 1037 C C . GLY A 1 130 ? -2.520 9.601 16.651 1.00 96.38 130 GLY A C 1
ATOM 1038 O O . GLY A 1 130 ? -3.701 9.266 16.719 1.00 96.38 130 GLY A O 1
ATOM 1039 N N . LEU A 1 131 ? -1.725 9.206 15.654 1.00 97.69 131 LEU A N 1
ATOM 1040 C CA . LEU A 1 131 ? -2.136 8.326 14.561 1.00 97.69 131 LEU A CA 1
ATOM 1041 C C . LEU A 1 131 ? -1.624 6.900 14.798 1.00 97.69 131 LEU A C 1
ATOM 1043 O O . LEU A 1 131 ? -0.518 6.693 15.293 1.00 97.69 131 LEU A O 1
ATOM 1047 N N . SER A 1 132 ? -2.418 5.901 14.415 1.00 96.25 132 SER A N 1
ATOM 1048 C CA . SER A 1 132 ? -2.106 4.489 14.656 1.00 96.25 132 SER A CA 1
ATOM 1049 C C . SER A 1 132 ? -2.282 3.664 13.379 1.00 96.25 132 SER A C 1
ATOM 1051 O O . SER A 1 132 ? -3.352 3.088 13.177 1.00 96.25 132 SER A O 1
ATOM 1053 N N . PRO A 1 133 ? -1.264 3.595 12.501 1.00 96.75 133 PRO A N 1
ATOM 1054 C CA . PRO A 1 133 ? -1.324 2.725 11.334 1.00 96.75 133 PRO A CA 1
ATOM 1055 C C . PRO A 1 133 ? -1.381 1.252 11.763 1.00 96.75 133 PRO A C 1
ATOM 1057 O O . PRO A 1 133 ? -0.636 0.819 12.654 1.00 96.75 133 PRO A O 1
ATOM 1060 N N . ASN A 1 134 ? -2.274 0.497 11.124 1.00 94.50 134 ASN A N 1
ATOM 1061 C CA . ASN A 1 134 ? -2.611 -0.892 11.467 1.00 94.50 134 ASN A CA 1
ATOM 1062 C C . ASN A 1 134 ? -2.221 -1.896 10.371 1.00 94.50 134 ASN A C 1
ATOM 1064 O O . ASN A 1 134 ? -2.418 -3.097 10.535 1.00 94.50 134 ASN A O 1
ATOM 1068 N N . SER A 1 135 ? -1.703 -1.404 9.250 1.00 96.69 135 SE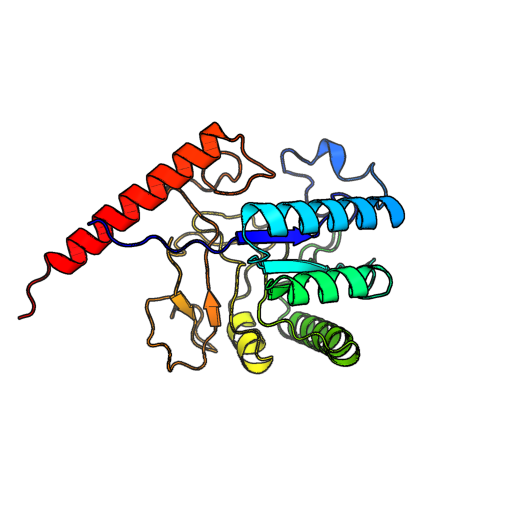R A N 1
ATOM 1069 C CA . SER A 1 135 ? -1.505 -2.182 8.036 1.00 96.69 135 SER A CA 1
ATOM 1070 C C . SER A 1 135 ? -0.243 -1.764 7.296 1.00 96.69 135 SER A C 1
ATOM 1072 O O . SER A 1 135 ? 0.381 -0.741 7.603 1.00 96.69 135 SER A O 1
ATOM 1074 N N . PHE A 1 136 ? 0.158 -2.606 6.355 1.00 97.06 136 PHE A N 1
ATOM 1075 C CA . PHE A 1 136 ? 1.375 -2.464 5.579 1.00 97.06 136 PHE A CA 1
ATOM 1076 C C . PHE A 1 136 ? 1.115 -2.740 4.099 1.00 97.06 136 PHE A C 1
ATOM 1078 O O . PHE A 1 136 ? 0.250 -3.539 3.733 1.00 97.06 136 PHE A O 1
ATOM 1085 N N . ARG A 1 137 ? 1.896 -2.085 3.244 1.00 94.56 137 ARG A N 1
ATOM 1086 C CA . ARG A 1 137 ? 2.015 -2.391 1.819 1.00 94.56 137 ARG A CA 1
ATOM 1087 C C . ARG A 1 137 ? 3.467 -2.185 1.408 1.00 94.56 137 ARG A C 1
ATOM 1089 O O . ARG A 1 137 ? 4.012 -1.107 1.628 1.00 94.56 137 ARG A O 1
ATOM 1096 N N . SER A 1 138 ? 4.099 -3.159 0.773 1.00 92.62 138 SER A N 1
ATOM 1097 C CA . SER A 1 138 ? 5.458 -2.985 0.261 1.00 92.62 138 SER A CA 1
ATOM 1098 C C . SER A 1 138 ? 5.486 -2.135 -1.007 1.00 92.62 138 SER A C 1
ATOM 1100 O O . SER A 1 138 ? 4.571 -2.193 -1.835 1.00 92.62 138 SER A O 1
ATOM 1102 N N . GLY A 1 139 ? 6.553 -1.349 -1.178 1.00 89.12 139 GLY A N 1
ATOM 1103 C CA . GLY A 1 139 ? 6.877 -0.727 -2.461 1.00 89.12 139 GLY A CA 1
ATOM 1104 C C . GLY A 1 139 ? 6.975 -1.776 -3.568 1.00 89.12 139 GLY A C 1
ATOM 1105 O O . GLY A 1 139 ? 7.523 -2.857 -3.360 1.00 89.12 139 GLY A O 1
ATOM 1106 N N . TYR A 1 140 ? 6.360 -1.485 -4.717 1.00 86.62 140 TYR 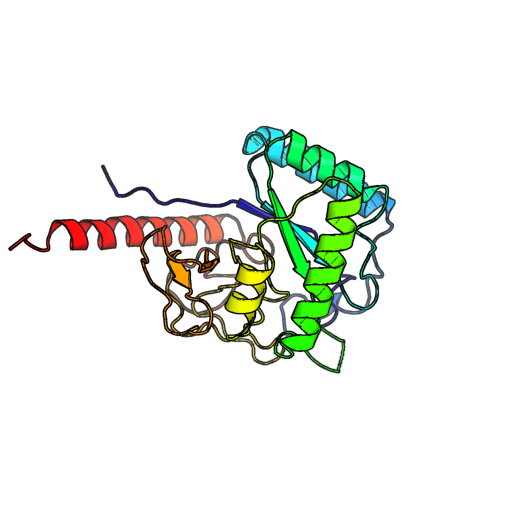A N 1
ATOM 1107 C CA . TYR A 1 140 ? 6.335 -2.353 -5.902 1.00 86.62 140 TYR A CA 1
ATOM 1108 C C . TYR A 1 140 ? 5.976 -3.829 -5.669 1.00 86.62 140 TYR A C 1
ATOM 1110 O O . TYR A 1 140 ? 6.375 -4.688 -6.458 1.00 86.62 140 TYR A O 1
ATOM 1118 N N . PHE A 1 141 ? 5.189 -4.132 -4.632 1.00 90.50 141 PHE A N 1
ATOM 1119 C CA . PHE A 1 141 ? 4.846 -5.510 -4.270 1.00 90.50 141 PHE A CA 1
ATOM 1120 C C . PHE A 1 141 ? 6.084 -6.351 -3.922 1.00 90.50 141 PHE A C 1
ATOM 1122 O O . PHE A 1 141 ? 6.068 -7.572 -4.079 1.00 90.50 141 PHE A O 1
ATOM 1129 N N . GLY A 1 142 ? 7.171 -5.724 -3.465 1.00 91.31 142 GLY A N 1
ATOM 1130 C CA . GLY A 1 142 ? 8.359 -6.428 -3.005 1.00 91.31 142 GLY A CA 1
ATOM 1131 C C . GLY A 1 142 ? 7.992 -7.443 -1.923 1.00 91.31 142 GLY A C 1
ATOM 1132 O O . GLY A 1 142 ? 7.209 -7.149 -1.012 1.00 91.31 142 GLY A O 1
ATOM 1133 N N . ARG A 1 143 ? 8.521 -8.660 -2.034 1.00 91.19 143 ARG A N 1
ATOM 1134 C CA . ARG A 1 143 ? 8.178 -9.767 -1.140 1.00 91.19 143 ARG A CA 1
ATOM 1135 C C . ARG A 1 143 ? 9.328 -10.055 -0.194 1.00 91.19 143 ARG A C 1
ATOM 1137 O O . ARG A 1 143 ? 10.437 -10.337 -0.636 1.00 91.19 143 ARG A O 1
ATOM 1144 N N . ASN A 1 144 ? 9.053 -10.115 1.100 1.00 91.62 144 ASN A N 1
ATOM 1145 C CA . ASN A 1 144 ? 9.978 -10.637 2.100 1.00 91.62 144 ASN A CA 1
ATOM 1146 C C . ASN A 1 144 ? 9.234 -11.647 2.982 1.00 91.62 144 ASN A C 1
ATOM 1148 O O . ASN A 1 144 ? 8.263 -11.293 3.640 1.00 91.62 144 ASN A O 1
ATOM 1152 N N . ASP A 1 145 ? 9.689 -12.900 2.973 1.00 88.81 145 ASP A N 1
ATOM 1153 C CA . ASP A 1 145 ? 9.026 -14.013 3.660 1.00 88.81 145 ASP A CA 1
ATOM 1154 C C . ASP A 1 145 ? 9.160 -13.941 5.195 1.00 88.81 145 ASP A C 1
ATOM 1156 O O . ASP A 1 145 ? 8.356 -14.526 5.916 1.00 88.81 145 ASP A O 1
ATOM 1160 N N . GLU A 1 146 ? 10.132 -13.193 5.719 1.00 89.62 146 GLU A N 1
ATOM 1161 C CA . GLU A 1 146 ? 10.298 -12.978 7.163 1.00 89.62 146 GLU A CA 1
ATOM 1162 C C . GLU A 1 146 ? 9.506 -11.765 7.671 1.00 89.62 146 GLU A C 1
ATOM 1164 O O . GLU A 1 146 ? 9.241 -11.636 8.869 1.00 89.62 146 GLU A O 1
ATOM 1169 N N . LEU A 1 147 ? 9.113 -10.864 6.765 1.00 90.88 147 LEU A N 1
ATOM 1170 C CA . LEU A 1 147 ? 8.469 -9.603 7.114 1.00 90.88 147 LEU A CA 1
ATOM 1171 C C . LEU A 1 147 ? 7.123 -9.772 7.840 1.00 90.88 147 LEU A C 1
ATOM 1173 O O . LEU A 1 147 ? 6.907 -9.017 8.786 1.00 90.88 147 LEU A O 1
ATOM 1177 N N . PRO A 1 148 ? 6.253 -10.758 7.532 1.00 91.00 148 PRO A N 1
ATOM 1178 C CA . PRO A 1 148 ? 5.009 -10.961 8.278 1.00 91.00 148 PRO A CA 1
ATOM 1179 C C . PRO A 1 148 ? 5.201 -11.115 9.794 1.00 91.00 148 PRO A C 1
ATOM 1181 O O . PRO A 1 148 ? 4.392 -10.609 10.566 1.00 91.00 148 PRO A O 1
ATOM 1184 N N . ALA A 1 149 ? 6.294 -11.743 10.247 1.00 88.81 149 ALA A N 1
ATOM 1185 C CA . ALA A 1 149 ? 6.590 -11.834 11.679 1.00 88.81 149 ALA A CA 1
ATOM 1186 C C . ALA A 1 149 ? 6.891 -10.453 12.286 1.00 88.81 149 ALA A C 1
ATOM 1188 O O . ALA A 1 149 ? 6.373 -10.109 13.346 1.00 88.81 149 ALA A O 1
ATOM 1189 N N . VAL A 1 150 ? 7.670 -9.630 11.575 1.00 93.44 150 VAL A N 1
ATOM 1190 C CA . VAL A 1 150 ? 7.956 -8.243 11.971 1.00 93.44 150 VAL A CA 1
ATOM 1191 C C . VAL A 1 150 ? 6.668 -7.421 12.026 1.00 93.44 150 VAL A C 1
ATOM 1193 O O . VAL A 1 150 ? 6.439 -6.703 12.994 1.00 93.44 150 VAL A O 1
ATOM 1196 N N . LEU A 1 151 ? 5.810 -7.533 11.009 1.00 94.50 151 LEU A N 1
ATOM 1197 C CA . LEU A 1 151 ? 4.531 -6.823 10.957 1.00 94.50 151 LEU A CA 1
ATOM 1198 C C . LEU A 1 151 ? 3.647 -7.179 12.163 1.00 94.50 151 LEU A C 1
ATOM 1200 O O . LEU A 1 151 ? 3.157 -6.269 12.835 1.00 94.50 151 LEU A O 1
ATOM 1204 N N . ALA A 1 152 ? 3.516 -8.469 12.489 1.00 91.38 152 ALA A N 1
ATOM 1205 C CA . ALA A 1 152 ? 2.755 -8.936 13.648 1.00 91.38 152 ALA A CA 1
ATOM 1206 C C . ALA A 1 152 ? 3.295 -8.367 14.972 1.00 91.38 152 ALA A C 1
ATOM 1208 O O . ALA A 1 152 ? 2.527 -7.826 15.768 1.00 91.38 152 ALA A O 1
ATOM 1209 N N . GLU A 1 153 ? 4.613 -8.415 15.192 1.00 92.44 153 GLU A N 1
ATOM 1210 C CA . GLU A 1 153 ? 5.252 -7.851 16.393 1.00 92.44 153 GLU A CA 1
ATOM 1211 C C . GLU A 1 153 ? 5.029 -6.341 16.532 1.00 92.44 153 GLU A C 1
ATOM 1213 O O . GLU A 1 153 ? 4.860 -5.827 17.639 1.00 92.44 153 GLU A O 1
ATOM 1218 N N . LEU A 1 154 ? 4.997 -5.627 15.407 1.00 94.62 154 LEU A N 1
ATOM 1219 C CA . LEU A 1 154 ? 4.717 -4.196 15.370 1.00 94.62 154 LEU A CA 1
ATOM 1220 C C . LEU A 1 154 ? 3.218 -3.879 15.431 1.00 94.62 154 LEU A C 1
ATOM 1222 O O . LEU A 1 154 ? 2.851 -2.704 15.387 1.00 94.62 154 LEU A O 1
ATOM 1226 N N . GLY A 1 155 ? 2.333 -4.874 15.517 1.00 92.81 155 GLY A N 1
ATOM 1227 C CA . GLY A 1 155 ? 0.882 -4.674 15.516 1.00 92.81 155 GLY A CA 1
ATOM 1228 C C . GLY A 1 155 ? 0.344 -4.129 14.188 1.00 92.81 155 GLY A C 1
ATOM 1229 O O . GLY A 1 155 ? -0.615 -3.358 14.180 1.00 92.81 155 GLY A O 1
ATOM 1230 N N . LEU A 1 156 ? 1.000 -4.456 13.074 1.00 94.56 156 LEU A N 1
ATOM 1231 C CA . LEU A 1 156 ? 0.505 -4.243 11.714 1.00 94.56 156 LEU A CA 1
ATOM 1232 C C . LEU A 1 156 ? -0.197 -5.535 11.278 1.00 94.56 156 LEU A C 1
ATOM 1234 O O . LEU A 1 156 ? 0.436 -6.486 10.832 1.00 94.56 156 LEU A O 1
ATOM 1238 N N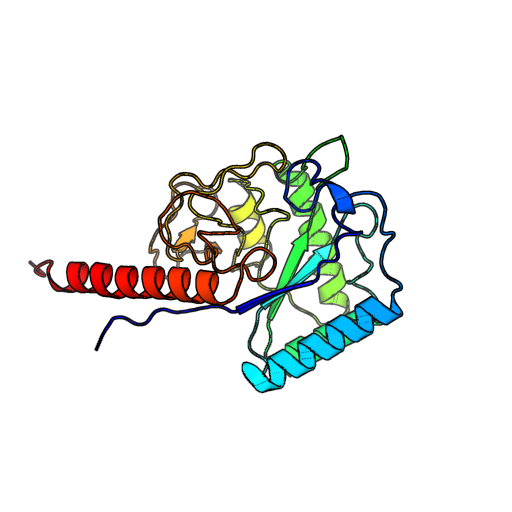 . ALA A 1 157 ? -1.509 -5.586 11.487 1.00 91.94 157 ALA A N 1
ATOM 1239 C CA . ALA A 1 157 ? -2.304 -6.806 11.388 1.00 91.94 157 ALA A CA 1
ATOM 1240 C C . ALA A 1 157 ? -2.697 -7.181 9.951 1.00 91.94 157 ALA A C 1
ATOM 1242 O O . ALA A 1 157 ? -3.121 -8.311 9.720 1.00 91.94 157 ALA A O 1
ATOM 1243 N N . VAL A 1 158 ? -2.581 -6.253 8.994 1.00 93.31 158 VAL A N 1
ATOM 1244 C CA . VAL A 1 158 ? -2.986 -6.469 7.597 1.00 93.31 158 VAL A CA 1
ATOM 1245 C C . VAL A 1 158 ? -1.849 -6.133 6.636 1.00 93.31 158 VAL A C 1
ATOM 1247 O O . VAL A 1 158 ? -1.204 -5.094 6.781 1.00 93.31 158 VAL A O 1
ATOM 1250 N N . ASP A 1 159 ? -1.644 -6.983 5.631 1.00 94.19 159 ASP A N 1
ATOM 1251 C CA . ASP A 1 159 ? -0.663 -6.792 4.559 1.00 94.19 159 ASP A CA 1
ATOM 1252 C C . ASP A 1 159 ? -1.351 -6.751 3.184 1.00 94.19 159 ASP A C 1
ATOM 1254 O O . ASP A 1 159 ? -2.093 -7.661 2.816 1.00 94.19 159 ASP A O 1
ATOM 1258 N N . PHE A 1 160 ? -1.100 -5.697 2.411 1.00 94.75 160 PHE A N 1
ATOM 1259 C CA . PHE A 1 160 ? -1.630 -5.491 1.059 1.00 94.75 160 PHE A CA 1
ATOM 1260 C C . PHE A 1 160 ? -0.592 -5.726 -0.052 1.00 94.75 160 PHE A C 1
ATOM 1262 O O . PHE A 1 160 ? -0.786 -5.293 -1.188 1.00 94.75 160 PHE A O 1
ATOM 1269 N N . SER A 1 161 ? 0.533 -6.368 0.262 1.00 93.38 161 SER A N 1
ATOM 1270 C CA . SER A 1 161 ? 1.669 -6.509 -0.662 1.00 93.38 161 SER A CA 1
ATOM 1271 C C . SER A 1 161 ? 1.476 -7.578 -1.737 1.00 93.38 161 SER A C 1
ATOM 1273 O O . SER A 1 161 ? 2.158 -7.539 -2.759 1.00 93.38 161 SER A O 1
ATOM 1275 N N . SER A 1 162 ? 0.583 -8.551 -1.531 1.00 91.75 162 SER A N 1
ATOM 1276 C CA . SER A 1 162 ? 0.457 -9.686 -2.450 1.00 91.75 162 SER A CA 1
ATOM 1277 C C . SER A 1 162 ? -0.121 -9.291 -3.807 1.00 91.75 162 SER A C 1
ATOM 1279 O O . SER A 1 162 ? -1.212 -8.727 -3.889 1.00 91.75 162 SER A O 1
ATOM 1281 N N . ALA A 1 163 ? 0.576 -9.668 -4.881 1.00 92.25 163 ALA A N 1
ATOM 1282 C CA . ALA A 1 163 ? 0.120 -9.529 -6.262 1.00 92.25 163 ALA A CA 1
ATOM 1283 C C . ALA A 1 163 ? 0.135 -10.897 -6.978 1.00 92.25 163 ALA A C 1
ATOM 1285 O O . ALA A 1 163 ? 1.064 -11.184 -7.727 1.00 92.25 163 ALA A O 1
ATOM 1286 N N . PRO A 1 164 ? -0.857 -11.777 -6.754 1.00 92.12 164 PRO A N 1
ATOM 1287 C CA . PRO A 1 164 ? -0.874 -13.146 -7.281 1.00 92.12 164 PRO A CA 1
ATOM 1288 C C . PRO A 1 164 ? -0.546 -13.249 -8.770 1.00 92.12 164 PRO A C 1
ATOM 1290 O O . PRO A 1 164 ? -1.151 -12.541 -9.563 1.00 92.12 164 PRO A O 1
ATOM 1293 N N . GLY A 1 165 ? 0.401 -14.110 -9.155 1.00 91.25 165 GLY A N 1
ATOM 1294 C CA . GLY A 1 165 ? 0.819 -14.293 -10.556 1.00 91.25 165 GLY A CA 1
ATOM 1295 C C . GLY A 1 165 ? 1.883 -13.305 -11.055 1.00 91.25 165 GLY A C 1
ATOM 1296 O O . GLY A 1 165 ? 2.476 -13.533 -12.109 1.00 91.25 165 GLY A O 1
ATOM 1297 N N . TYR A 1 166 ? 2.186 -12.255 -10.287 1.00 91.69 166 TYR A N 1
ATOM 1298 C CA . TYR A 1 166 ? 3.193 -11.258 -10.642 1.00 91.69 166 TYR A CA 1
ATOM 1299 C C . TYR A 1 166 ? 4.609 -11.722 -10.295 1.00 91.69 166 TYR A C 1
ATOM 1301 O O . TYR A 1 166 ? 4.854 -12.303 -9.234 1.00 91.69 166 TYR A O 1
ATOM 1309 N N . LYS A 1 167 ? 5.564 -11.405 -11.170 1.00 91.38 167 LYS A N 1
ATOM 1310 C CA . LYS A 1 167 ? 6.992 -11.595 -10.921 1.00 91.38 167 LYS A CA 1
ATOM 1311 C C . LYS A 1 167 ? 7.793 -10.492 -11.589 1.00 91.38 167 LYS A C 1
ATOM 1313 O O . LYS A 1 167 ? 7.752 -10.354 -12.806 1.00 91.38 167 LYS A O 1
ATOM 1318 N N . GLU A 1 168 ? 8.565 -9.770 -10.792 1.00 86.56 168 GLU A N 1
ATOM 1319 C CA . GLU A 1 168 ? 9.478 -8.728 -11.249 1.00 86.56 168 GLU A CA 1
ATOM 1320 C C . GLU A 1 168 ? 10.731 -8.750 -10.365 1.00 86.56 168 GLU A C 1
ATOM 1322 O O . GLU A 1 168 ? 10.738 -8.186 -9.267 1.00 86.56 168 GLU A O 1
ATOM 1327 N N . PRO A 1 169 ? 11.805 -9.423 -10.816 1.00 86.12 169 PRO A N 1
ATOM 1328 C CA . PRO A 1 169 ? 13.025 -9.565 -10.028 1.00 86.12 169 PRO A CA 1
ATOM 1329 C C . PRO A 1 169 ? 13.685 -8.231 -9.664 1.00 86.12 169 PRO A C 1
ATOM 1331 O O . PRO A 1 169 ? 14.330 -8.149 -8.627 1.00 86.12 169 PRO A O 1
ATOM 1334 N N . SER A 1 170 ? 13.521 -7.184 -10.483 1.00 79.31 170 SER A N 1
ATOM 1335 C CA . SER A 1 170 ? 14.173 -5.885 -10.249 1.00 79.31 170 SER A CA 1
ATOM 1336 C C . SER A 1 170 ? 13.709 -5.164 -8.977 1.00 79.31 170 SER A C 1
ATOM 1338 O O . SER A 1 170 ? 14.430 -4.308 -8.468 1.00 79.31 170 SER A O 1
ATOM 1340 N N . VAL A 1 171 ? 12.539 -5.535 -8.452 1.00 82.12 171 VAL A N 1
ATOM 1341 C CA . VAL A 1 171 ? 11.936 -4.986 -7.226 1.00 82.12 171 VAL A CA 1
ATOM 1342 C C . VAL A 1 171 ? 11.647 -6.081 -6.197 1.00 82.12 171 VAL A C 1
ATOM 1344 O O . VAL A 1 171 ? 10.822 -5.906 -5.304 1.00 82.12 171 VAL A O 1
ATOM 1347 N N . GLU A 1 172 ? 12.312 -7.236 -6.330 1.00 89.69 172 GLU A N 1
ATOM 1348 C CA . GLU A 1 172 ? 12.190 -8.362 -5.395 1.00 89.69 172 GLU A CA 1
ATOM 1349 C C . GLU A 1 172 ? 10.741 -8.873 -5.228 1.00 89.69 172 GLU A C 1
ATOM 1351 O O . GLU A 1 172 ? 10.356 -9.395 -4.175 1.00 89.69 172 GLU A O 1
ATOM 1356 N N . ALA A 1 173 ? 9.921 -8.735 -6.275 1.00 90.00 173 ALA A N 1
ATOM 1357 C CA . ALA A 1 173 ? 8.548 -9.222 -6.302 1.00 90.00 173 ALA A CA 1
ATOM 1358 C C . ALA A 1 173 ? 8.482 -10.614 -6.949 1.00 90.00 173 ALA A C 1
ATOM 1360 O O . ALA A 1 173 ? 8.786 -10.783 -8.132 1.00 90.00 173 ALA A O 1
ATOM 1361 N N . ASP A 1 174 ? 8.045 -11.616 -6.185 1.00 91.94 174 ASP A N 1
ATOM 1362 C CA . ASP A 1 174 ? 7.739 -12.956 -6.698 1.00 91.94 174 ASP A CA 1
ATOM 1363 C C . ASP A 1 174 ? 6.504 -13.532 -5.995 1.00 91.94 174 ASP A C 1
ATOM 1365 O O . ASP A 1 174 ? 6.551 -14.033 -4.866 1.00 91.94 174 ASP A O 1
ATOM 1369 N N . TRP A 1 175 ? 5.375 -13.439 -6.684 1.00 91.50 175 TRP A N 1
ATOM 1370 C CA . TRP A 1 175 ? 4.061 -13.882 -6.230 1.00 91.50 175 TRP A CA 1
ATOM 1371 C C . TRP A 1 175 ? 3.505 -14.998 -7.114 1.00 91.50 175 TRP A C 1
ATOM 1373 O O . TRP A 1 175 ? 2.295 -15.253 -7.127 1.00 91.50 175 TRP A O 1
ATOM 1383 N N . VAL A 1 176 ? 4.373 -15.688 -7.860 1.00 89.69 176 VAL A N 1
ATOM 1384 C CA . VAL A 1 176 ? 3.970 -16.872 -8.619 1.00 89.69 176 VAL A CA 1
ATOM 1385 C C . VAL A 1 176 ? 3.457 -17.929 -7.643 1.00 89.69 176 VAL A C 1
ATOM 1387 O O . VAL A 1 176 ? 4.140 -18.310 -6.695 1.00 89.69 176 VAL A O 1
ATOM 1390 N N . GLY A 1 177 ? 2.226 -18.389 -7.867 1.00 85.69 177 GLY A N 1
ATOM 1391 C CA . GLY A 1 177 ? 1.564 -19.368 -7.002 1.00 85.69 177 GLY A CA 1
ATOM 1392 C C . GLY A 1 177 ? 0.971 -18.796 -5.712 1.00 85.69 177 GLY A C 1
ATOM 1393 O O . GLY A 1 177 ? 0.386 -19.561 -4.948 1.00 85.69 177 GLY A O 1
ATOM 1394 N N . ALA A 1 178 ? 1.070 -17.482 -5.467 1.00 87.00 178 ALA A N 1
ATOM 1395 C CA . ALA A 1 178 ? 0.324 -16.861 -4.379 1.00 87.00 178 ALA A CA 1
ATOM 1396 C C . ALA A 1 178 ? -1.186 -16.963 -4.662 1.00 87.00 178 ALA A C 1
ATOM 1398 O O . ALA A 1 178 ? -1.611 -16.833 -5.815 1.00 87.00 178 ALA A O 1
ATOM 1399 N N . PRO A 1 179 ? -2.012 -17.232 -3.646 1.00 86.44 179 PRO A N 1
ATOM 1400 C CA . PRO A 1 179 ? -3.430 -17.465 -3.860 1.00 86.44 179 PRO A CA 1
ATOM 1401 C C . PRO A 1 179 ? -4.204 -16.161 -4.098 1.00 86.44 179 PRO A C 1
ATOM 1403 O O . PRO A 1 179 ? -3.795 -15.082 -3.669 1.00 86.44 179 PRO A O 1
ATOM 1406 N N . PRO A 1 180 ? -5.359 -16.253 -4.773 1.00 87.00 180 PRO A N 1
ATOM 1407 C CA . PRO A 1 180 ? -6.098 -15.092 -5.257 1.00 87.00 180 PRO A CA 1
ATOM 1408 C C . PRO A 1 180 ? -7.074 -14.480 -4.237 1.00 87.00 180 PRO A C 1
ATOM 1410 O O . PRO A 1 180 ? -7.842 -13.585 -4.597 1.00 87.00 180 PRO A O 1
ATOM 1413 N N . SER A 1 181 ? -7.092 -14.992 -3.005 1.00 86.31 181 SER A N 1
ATOM 1414 C CA . SER A 1 181 ? -8.058 -14.665 -1.952 1.00 86.31 181 SER A CA 1
ATOM 1415 C C . SER A 1 181 ? -7.320 -14.462 -0.637 1.00 86.31 181 SER A C 1
ATOM 1417 O O . SER A 1 181 ? -6.350 -15.168 -0.390 1.00 86.31 181 SER A O 1
ATOM 1419 N N . GLY A 1 182 ? -7.793 -13.529 0.194 1.00 86.56 182 GLY A N 1
ATOM 1420 C CA . GLY A 1 182 ? -7.127 -13.182 1.450 1.00 86.56 182 GLY A CA 1
ATOM 1421 C C . GLY A 1 182 ? -7.065 -14.325 2.464 1.00 86.56 182 GLY A C 1
ATOM 1422 O O . GLY A 1 182 ? -7.956 -15.177 2.507 1.00 86.56 182 GLY A O 1
ATOM 1423 N N . GLY A 1 183 ? -6.020 -14.320 3.287 1.00 85.69 183 GLY A N 1
ATOM 1424 C CA . GLY A 1 183 ? -5.742 -15.364 4.272 1.00 85.69 183 GLY A CA 1
ATOM 1425 C C . GLY A 1 183 ? -4.720 -14.920 5.313 1.00 85.69 183 GLY A C 1
ATOM 1426 O O . GLY A 1 183 ? -4.064 -13.891 5.154 1.00 85.69 183 GLY A O 1
ATOM 1427 N N . PHE A 1 184 ? -4.587 -15.694 6.387 1.00 85.69 184 PHE A N 1
ATOM 1428 C CA . PHE A 1 184 ? -3.584 -15.433 7.417 1.00 85.69 184 PHE A CA 1
ATOM 1429 C C . PHE A 1 184 ? -2.231 -16.017 7.010 1.00 85.69 184 PHE A C 1
ATOM 1431 O O . PHE A 1 184 ? -2.155 -17.102 6.432 1.00 85.69 184 PHE A O 1
ATOM 1438 N N . ILE A 1 185 ? -1.166 -15.292 7.344 1.00 80.06 185 ILE A N 1
ATOM 1439 C CA . ILE A 1 185 ? 0.210 -15.781 7.337 1.00 80.06 185 ILE A CA 1
ATOM 1440 C C . ILE A 1 185 ? 0.663 -15.880 8.788 1.00 80.06 185 ILE A C 1
ATOM 1442 O O . ILE A 1 185 ? 0.666 -14.881 9.517 1.00 80.06 185 ILE A O 1
ATOM 1446 N N . ARG A 1 186 ? 1.072 -17.074 9.213 1.00 69.88 186 ARG A N 1
ATOM 1447 C CA . ARG A 1 186 ? 1.649 -17.287 10.541 1.00 69.88 186 ARG A CA 1
ATOM 1448 C C . ARG A 1 186 ? 3.023 -16.636 10.633 1.00 69.88 186 ARG A C 1
ATOM 1450 O O . ARG A 1 186 ? 3.835 -16.705 9.709 1.00 69.88 186 ARG A O 1
ATOM 1457 N N . ALA A 1 187 ? 3.309 -16.049 11.791 1.00 64.44 187 ALA A N 1
ATOM 1458 C CA . ALA A 1 187 ? 4.631 -15.517 12.086 1.00 64.44 187 ALA A CA 1
ATOM 1459 C C . ALA A 1 187 ? 5.696 -16.627 11.959 1.00 64.44 187 ALA A C 1
ATOM 1461 O O . ALA A 1 187 ? 5.603 -17.662 12.617 1.00 64.44 187 ALA A O 1
ATOM 1462 N N . GLY A 1 188 ? 6.698 -16.408 11.102 1.00 63.31 188 GLY A N 1
ATOM 1463 C CA . GLY A 1 188 ? 7.811 -17.341 10.885 1.00 63.31 188 GLY A CA 1
ATOM 1464 C C . GLY A 1 188 ? 7.552 -18.464 9.874 1.00 63.31 188 GLY A C 1
ATOM 1465 O O . GLY A 1 188 ? 8.441 -19.287 9.671 1.00 63.31 188 GLY A O 1
ATOM 1466 N N . ASP A 1 189 ? 6.384 -18.499 9.223 1.00 68.06 189 ASP A N 1
ATOM 1467 C CA . ASP A 1 189 ? 6.083 -19.461 8.158 1.00 68.06 189 ASP A CA 1
ATOM 1468 C C . ASP A 1 189 ? 5.327 -18.791 7.001 1.00 68.06 189 ASP A C 1
ATOM 1470 O O . ASP A 1 189 ? 4.099 -18.808 6.937 1.00 68.06 189 ASP A O 1
ATOM 1474 N N . ALA A 1 190 ? 6.060 -18.221 6.042 1.00 62.69 190 ALA A N 1
ATOM 1475 C CA . ALA A 1 190 ? 5.465 -17.630 4.841 1.00 62.69 190 ALA A CA 1
ATOM 1476 C C . ALA A 1 190 ? 4.726 -18.647 3.951 1.00 62.69 190 ALA A C 1
ATOM 1478 O O . ALA A 1 190 ? 3.905 -18.249 3.123 1.00 62.69 190 ALA A O 1
ATOM 1479 N N . ALA A 1 191 ? 4.994 -19.950 4.108 1.00 63.78 191 ALA A N 1
ATOM 1480 C CA . ALA A 1 191 ? 4.288 -21.000 3.380 1.00 63.78 191 ALA A CA 1
ATOM 1481 C C . ALA A 1 191 ? 2.916 -21.320 3.995 1.00 63.78 191 ALA A C 1
ATOM 1483 O O . ALA A 1 191 ? 2.090 -21.947 3.334 1.00 63.78 191 ALA A O 1
ATOM 1484 N N . SER A 1 192 ? 2.638 -20.847 5.215 1.00 64.12 192 SER A N 1
ATOM 1485 C CA . SER A 1 192 ? 1.362 -21.057 5.915 1.00 64.12 192 SER A CA 1
ATOM 1486 C C . SER A 1 192 ? 0.179 -20.264 5.355 1.00 64.12 192 SER A C 1
ATOM 1488 O O . SER A 1 192 ? -0.897 -20.301 5.950 1.00 64.12 192 SER A O 1
ATOM 1490 N N . TYR A 1 193 ? 0.350 -19.561 4.231 1.00 69.62 193 TYR A N 1
ATOM 1491 C CA . TYR A 1 193 ? -0.724 -18.789 3.623 1.00 69.62 193 TYR A CA 1
ATOM 1492 C C . TYR A 1 193 ? -1.964 -19.662 3.411 1.00 69.62 193 TYR A C 1
ATOM 1494 O O . TYR A 1 193 ? -1.968 -20.586 2.592 1.00 69.62 193 TYR A O 1
ATOM 1502 N N . GLY A 1 194 ? -3.057 -19.312 4.081 1.00 63.03 194 GLY A N 1
ATOM 1503 C CA . GLY A 1 194 ? -4.318 -20.010 3.895 1.00 63.03 194 GLY A CA 1
ATOM 1504 C C . GLY A 1 194 ? -5.471 -19.420 4.698 1.00 63.03 194 GLY A C 1
ATOM 1505 O O . GLY A 1 194 ? -5.307 -18.423 5.409 1.00 63.03 194 GLY A O 1
ATOM 1506 N N . PRO A 1 195 ? -6.665 -20.025 4.584 1.00 56.44 195 PRO A N 1
ATOM 1507 C CA . PRO A 1 195 ? -7.767 -19.739 5.490 1.00 56.44 195 PRO A CA 1
ATOM 1508 C C . PRO A 1 195 ? -7.381 -20.240 6.891 1.00 56.44 195 PRO A C 1
ATOM 1510 O O . PRO A 1 195 ? -7.497 -21.427 7.182 1.00 56.44 195 PRO A O 1
ATOM 1513 N N . GLY A 1 196 ? -6.846 -19.349 7.723 1.00 53.62 196 GLY A N 1
ATOM 1514 C CA . 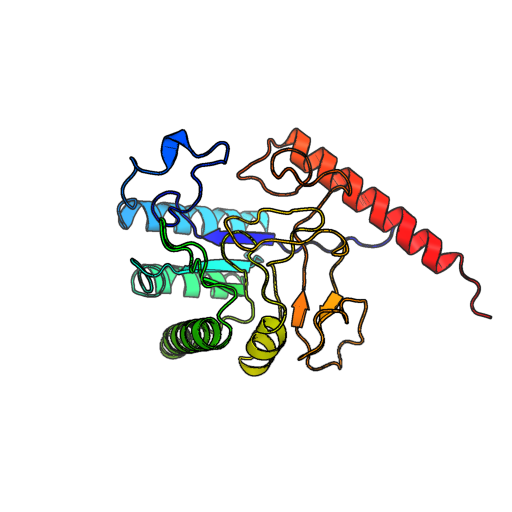GLY A 1 196 ? -6.575 -19.601 9.139 1.00 53.62 196 GLY A CA 1
ATOM 1515 C C . GLY A 1 196 ? -7.730 -19.132 10.024 1.00 53.62 196 GLY A C 1
ATOM 1516 O O . GLY A 1 196 ? -8.531 -18.288 9.611 1.00 53.62 196 GLY A O 1
ATOM 1517 N N . ASP A 1 197 ? -7.808 -19.668 11.241 1.00 50.84 197 ASP A N 1
ATOM 1518 C CA . ASP A 1 197 ? -8.708 -19.144 12.269 1.00 50.84 197 ASP A CA 1
ATOM 1519 C C . ASP A 1 197 ? -8.220 -17.766 12.752 1.00 50.84 197 ASP A C 1
ATOM 1521 O O . ASP A 1 197 ? -7.021 -17.511 12.858 1.00 50.84 197 ASP A O 1
ATOM 1525 N N . VAL A 1 198 ? -9.165 -16.875 13.072 1.00 50.28 198 VAL A N 1
ATOM 1526 C CA . VAL A 1 198 ? -8.926 -15.473 13.489 1.00 50.28 198 VAL A CA 1
ATOM 1527 C C . VAL A 1 198 ? -8.077 -15.363 14.770 1.00 50.28 198 VAL A C 1
ATOM 1529 O O . VAL A 1 198 ? -7.515 -14.308 15.051 1.00 50.28 198 VAL A O 1
ATOM 1532 N N . ASP A 1 199 ? -7.956 -16.457 15.527 1.00 52.12 199 ASP A N 1
ATOM 1533 C CA . ASP A 1 199 ? -7.202 -16.539 16.782 1.00 52.12 199 ASP A CA 1
ATOM 1534 C C . ASP A 1 199 ? -5.689 -16.772 16.580 1.00 52.12 199 ASP A C 1
ATOM 1536 O O . ASP A 1 199 ? -4.930 -16.839 17.552 1.00 52.12 199 ASP A O 1
ATOM 1540 N N . GLU A 1 200 ? -5.216 -16.893 15.336 1.00 56.06 200 GLU A N 1
ATOM 1541 C CA . GLU A 1 200 ? -3.787 -16.973 15.044 1.00 56.06 200 GLU A CA 1
ATOM 1542 C C . GLU A 1 200 ? -3.158 -15.571 15.076 1.00 56.06 200 GLU A C 1
ATOM 1544 O O . GLU A 1 200 ? -3.599 -14.661 14.382 1.00 56.06 200 GLU A O 1
ATOM 1549 N N . ALA A 1 201 ? -2.085 -15.393 15.857 1.00 62.12 201 ALA A N 1
ATOM 1550 C CA . ALA A 1 201 ? -1.310 -14.148 15.992 1.00 62.12 201 ALA A CA 1
ATOM 1551 C C . ALA A 1 201 ? -0.525 -13.747 14.713 1.00 62.12 201 ALA A C 1
ATOM 1553 O O . ALA A 1 201 ? 0.595 -13.241 14.789 1.00 62.12 201 ALA A O 1
ATOM 1554 N N . GLY A 1 202 ? -1.075 -14.051 13.538 1.00 77.38 202 GLY A N 1
ATOM 1555 C CA . GLY A 1 202 ? -0.507 -13.793 12.224 1.00 77.38 202 GLY A CA 1
ATOM 1556 C C . GLY A 1 202 ? -0.990 -12.486 11.598 1.00 77.38 202 GLY A C 1
ATOM 1557 O O . GLY A 1 202 ? -1.778 -11.734 12.168 1.00 77.38 202 GLY A O 1
ATOM 1558 N N . VAL A 1 203 ? -0.509 -12.233 10.386 1.00 89.06 203 VAL A N 1
ATOM 1559 C CA . VAL A 1 203 ? -0.897 -11.078 9.567 1.00 89.06 203 VAL A CA 1
ATOM 1560 C C . VAL A 1 203 ? -1.913 -11.537 8.533 1.00 89.06 203 VAL A C 1
ATOM 1562 O O . VAL A 1 203 ? -1.690 -12.540 7.854 1.00 89.06 203 VAL A O 1
ATOM 1565 N N . PHE A 1 204 ? -3.023 -10.818 8.393 1.00 90.56 204 PHE A N 1
ATOM 1566 C CA . PHE A 1 204 ? -4.007 -11.094 7.354 1.00 90.56 204 PHE A CA 1
ATOM 1567 C C . PHE A 1 204 ? -3.583 -10.428 6.044 1.00 90.56 204 PHE A C 1
ATOM 1569 O O . PHE A 1 204 ? -3.587 -9.204 5.924 1.00 90.56 204 PHE A O 1
ATOM 1576 N N . MET A 1 205 ? -3.214 -11.223 5.047 1.00 90.19 205 MET A N 1
ATOM 1577 C CA . MET A 1 205 ? -2.798 -10.710 3.750 1.00 90.19 205 MET A CA 1
ATOM 1578 C C . MET A 1 205 ? -3.985 -10.624 2.795 1.00 90.19 205 MET A C 1
ATOM 1580 O O . MET A 1 205 ? -4.672 -11.615 2.548 1.00 90.19 205 MET A O 1
ATOM 1584 N N . ILE A 1 206 ? -4.204 -9.442 2.223 1.00 91.94 206 ILE A N 1
ATOM 1585 C CA . ILE A 1 206 ? -5.239 -9.172 1.225 1.00 91.94 206 ILE A CA 1
ATOM 1586 C C . ILE A 1 206 ? -4.545 -8.963 -0.126 1.00 91.94 206 ILE A C 1
ATOM 1588 O O . ILE A 1 206 ? -3.853 -7.958 -0.297 1.00 91.94 206 ILE A O 1
ATOM 1592 N N . PRO A 1 207 ? -4.705 -9.883 -1.094 1.00 91.62 207 PRO A N 1
ATOM 1593 C CA . PRO A 1 207 ? -4.081 -9.732 -2.398 1.00 91.62 207 PRO A CA 1
ATOM 1594 C C . PRO A 1 207 ? -4.752 -8.639 -3.229 1.00 91.62 207 PRO A C 1
ATOM 1596 O O . PRO A 1 207 ? -5.965 -8.418 -3.142 1.00 91.62 207 PRO A O 1
ATOM 1599 N N . LEU A 1 208 ? -3.969 -8.002 -4.100 1.00 91.19 208 LEU A N 1
ATOM 1600 C CA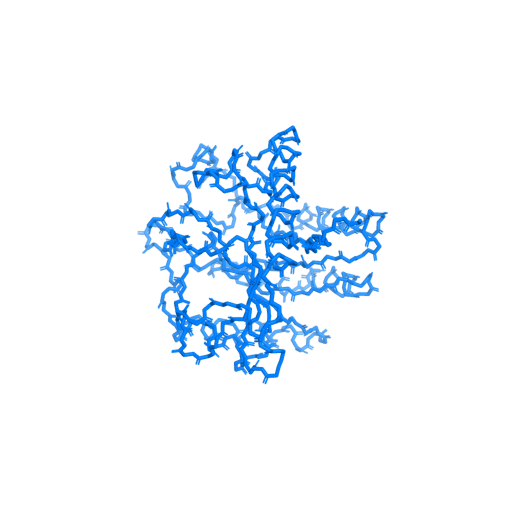 . LEU A 1 208 ? -4.497 -7.160 -5.165 1.00 91.19 208 LEU A CA 1
ATOM 1601 C C . LEU A 1 208 ? -5.427 -7.997 -6.052 1.00 91.19 208 LEU A C 1
ATOM 1603 O O . LEU A 1 208 ? -5.097 -9.120 -6.436 1.00 91.19 208 LEU A O 1
ATOM 1607 N N . GLY A 1 209 ? -6.600 -7.449 -6.377 1.00 91.44 209 GLY A N 1
ATOM 1608 C CA . GLY A 1 209 ? -7.598 -8.169 -7.163 1.00 91.44 209 GLY A CA 1
ATOM 1609 C C . GLY A 1 209 ? -7.022 -8.626 -8.502 1.00 91.44 209 GLY A C 1
ATOM 1610 O O . GLY A 1 209 ? -6.574 -7.789 -9.274 1.00 91.44 209 GLY A O 1
ATOM 1611 N N . TRP A 1 210 ? -7.059 -9.935 -8.762 1.00 94.31 210 TRP A N 1
ATOM 1612 C CA . TRP A 1 210 ? -6.462 -10.585 -9.934 1.00 94.31 210 TRP A CA 1
ATOM 1613 C C . TRP A 1 210 ? -7.476 -11.492 -10.642 1.00 94.31 210 TRP A C 1
ATOM 1615 O O . TRP A 1 210 ? -8.230 -12.226 -9.987 1.00 94.31 210 TRP A O 1
ATOM 1625 N N . ASP A 1 211 ? -7.509 -11.475 -11.972 1.00 92.44 211 ASP A N 1
ATOM 1626 C CA . ASP A 1 211 ? -8.444 -12.270 -12.782 1.00 92.44 211 ASP A CA 1
ATOM 1627 C C . ASP A 1 211 ? -8.093 -13.769 -12.848 1.00 92.44 211 ASP A C 1
ATOM 1629 O O . ASP A 1 211 ? -8.961 -14.583 -13.172 1.00 92.44 211 ASP A O 1
ATOM 1633 N N . GLY A 1 212 ? -6.875 -14.153 -12.459 1.00 90.12 212 GLY A N 1
ATOM 1634 C CA . GLY A 1 212 ? -6.380 -15.531 -12.545 1.00 90.12 212 GLY A CA 1
ATOM 1635 C C . GLY A 1 212 ? -5.547 -15.824 -13.796 1.00 90.12 212 GLY A C 1
ATOM 1636 O O . GLY A 1 212 ? -5.096 -16.958 -13.969 1.00 90.12 212 GLY A O 1
ATOM 1637 N N . ALA A 1 213 ? -5.351 -14.840 -14.671 1.00 88.25 213 ALA A N 1
ATOM 1638 C CA . ALA A 1 213 ? -4.576 -14.949 -15.895 1.00 88.25 213 ALA A CA 1
ATOM 1639 C C . ALA A 1 213 ? -3.299 -14.105 -15.800 1.00 88.25 213 ALA A C 1
ATOM 1641 O O . ALA A 1 213 ? -3.307 -13.000 -15.274 1.00 88.25 213 ALA A O 1
ATOM 1642 N N . GLY A 1 214 ? -2.192 -14.629 -16.330 1.00 83.69 214 GLY A N 1
ATOM 1643 C CA . GLY A 1 214 ? -0.946 -13.872 -16.473 1.00 83.69 214 GLY A CA 1
ATOM 1644 C C . GLY A 1 214 ? -0.452 -13.196 -15.186 1.00 83.69 214 GLY A C 1
ATOM 1645 O O . GLY A 1 214 ? -0.689 -13.671 -14.078 1.00 83.69 214 GLY A O 1
ATOM 1646 N N . GLY A 1 215 ? 0.264 -12.091 -15.372 1.00 83.50 215 GLY A N 1
ATOM 1647 C CA . GLY A 1 215 ? 0.834 -11.268 -14.305 1.00 83.50 215 GLY A CA 1
ATOM 1648 C C . GLY A 1 215 ? 0.998 -9.810 -14.738 1.00 83.50 215 GLY A C 1
ATOM 1649 O O . GLY A 1 215 ? 1.858 -9.107 -14.220 1.00 83.50 215 GLY A O 1
ATOM 1650 N N . THR A 1 216 ? 0.210 -9.347 -15.713 1.00 86.00 216 THR A N 1
ATOM 1651 C CA . THR A 1 216 ? 0.349 -8.006 -16.294 1.00 86.00 216 THR A CA 1
ATOM 1652 C C . THR A 1 216 ? -0.625 -7.038 -15.628 1.00 86.00 216 THR A C 1
ATOM 1654 O O . THR A 1 216 ? -1.840 -7.182 -15.756 1.00 86.00 216 THR A O 1
ATOM 1657 N N . PHE A 1 217 ? -0.122 -5.999 -14.954 1.00 84.12 217 PHE A N 1
ATOM 1658 C CA . PHE A 1 217 ? -0.969 -5.021 -14.249 1.00 84.12 217 PHE A CA 1
ATOM 1659 C C . PHE A 1 217 ? -1.989 -4.295 -15.128 1.00 84.12 217 PHE A C 1
ATOM 1661 O O . PHE A 1 217 ? -3.066 -3.961 -14.646 1.00 84.12 217 PHE A O 1
ATOM 1668 N N . THR A 1 218 ? -1.670 -4.073 -16.403 1.00 86.06 218 THR A N 1
ATOM 1669 C CA . THR A 1 218 ? -2.544 -3.364 -17.346 1.00 86.06 218 THR A CA 1
ATOM 1670 C C . THR A 1 218 ? -3.720 -4.209 -17.841 1.00 86.06 218 THR A C 1
ATOM 1672 O O . THR A 1 218 ? -4.613 -3.679 -18.494 1.00 86.06 218 THR A O 1
ATOM 1675 N N . GLU A 1 219 ? -3.716 -5.517 -17.568 1.00 89.38 219 GLU A N 1
ATOM 1676 C CA . GLU A 1 219 ? -4.664 -6.481 -18.141 1.00 89.38 219 GLU A CA 1
ATOM 1677 C C . GLU A 1 219 ? -5.365 -7.325 -17.072 1.00 89.38 219 GLU A C 1
ATOM 1679 O O . GLU A 1 219 ? -6.560 -7.585 -17.184 1.00 89.38 219 GLU A O 1
ATOM 1684 N N . ASN A 1 220 ? -4.633 -7.749 -16.037 1.00 93.19 220 ASN A N 1
ATOM 1685 C CA . ASN A 1 220 ? -5.062 -8.837 -15.158 1.00 93.19 220 ASN A CA 1
ATOM 1686 C C . ASN A 1 220 ? -5.460 -8.396 -13.745 1.00 93.19 220 ASN A C 1
ATOM 1688 O O . ASN A 1 220 ? -5.935 -9.225 -12.967 1.00 93.19 220 ASN A O 1
ATOM 1692 N N . TYR A 1 221 ? -5.276 -7.118 -13.389 1.00 92.94 221 TYR A N 1
ATOM 1693 C CA . TYR A 1 221 ? -5.447 -6.643 -12.012 1.00 92.94 221 TYR A CA 1
ATOM 1694 C C . TYR A 1 221 ? -6.435 -5.486 -11.869 1.00 92.94 221 TYR A C 1
ATOM 1696 O O . TYR A 1 221 ? -6.597 -4.656 -12.760 1.00 92.94 221 TYR A O 1
ATOM 1704 N N . LEU A 1 222 ? -7.048 -5.393 -10.685 1.00 91.75 222 LEU A N 1
ATOM 1705 C CA . LEU A 1 222 ? -7.796 -4.223 -10.224 1.00 91.75 222 LEU A CA 1
ATOM 1706 C C . LEU A 1 222 ? -6.836 -3.106 -9.800 1.00 91.75 222 LEU A C 1
ATOM 1708 O O . LEU A 1 222 ? -6.765 -2.750 -8.625 1.00 91.75 222 LEU A O 1
ATOM 1712 N N . PHE A 1 223 ? -6.082 -2.572 -10.760 1.00 88.62 223 PHE A N 1
ATOM 1713 C CA . PHE A 1 223 ? -5.108 -1.511 -10.531 1.00 88.62 223 PHE A CA 1
ATOM 1714 C C . PHE A 1 223 ? -5.311 -0.367 -11.522 1.00 88.62 223 PHE A C 1
ATOM 1716 O O . PHE A 1 223 ? -4.892 -0.421 -12.676 1.00 88.62 223 PHE A O 1
ATOM 1723 N N . ASN A 1 224 ? -5.999 0.673 -11.062 1.00 81.19 224 ASN A N 1
ATOM 1724 C CA . ASN A 1 224 ? -6.481 1.769 -11.901 1.00 81.19 224 ASN A CA 1
ATOM 1725 C C . ASN A 1 224 ? -5.368 2.627 -12.517 1.00 81.19 224 ASN A C 1
ATOM 1727 O O . ASN A 1 224 ? -5.607 3.269 -13.530 1.00 81.19 224 ASN A O 1
ATOM 1731 N N . GLU A 1 225 ? -4.169 2.650 -11.934 1.00 77.75 225 GLU A N 1
ATOM 1732 C CA . GLU A 1 225 ? -3.029 3.381 -12.503 1.00 77.75 225 GLU A CA 1
ATOM 1733 C C . GLU A 1 225 ? -2.496 2.748 -13.795 1.00 77.75 225 GLU A C 1
ATOM 1735 O O . GLU A 1 225 ? -1.821 3.413 -14.577 1.00 77.75 225 GLU A O 1
ATOM 1740 N N . ALA A 1 226 ? -2.773 1.460 -14.012 1.00 75.12 226 ALA A N 1
ATOM 1741 C CA . ALA A 1 226 ? -2.243 0.692 -15.132 1.00 75.12 226 ALA A CA 1
ATOM 1742 C C . ALA A 1 226 ? -3.326 0.245 -16.125 1.00 75.12 226 ALA A C 1
ATOM 1744 O O . ALA A 1 226 ? -2.991 -0.190 -17.223 1.00 75.12 226 ALA A O 1
ATOM 1745 N N . ALA A 1 227 ? -4.606 0.315 -15.758 1.00 83.38 227 ALA A N 1
ATOM 1746 C CA . ALA A 1 227 ? -5.684 -0.294 -16.527 1.00 83.38 227 ALA A CA 1
ATOM 1747 C C . ALA A 1 227 ? -6.868 0.654 -16.745 1.00 83.38 227 ALA A C 1
ATOM 1749 O O . ALA A 1 227 ? -7.294 1.381 -15.848 1.00 83.38 227 ALA A O 1
ATOM 1750 N N . GLU A 1 228 ? -7.445 0.565 -17.941 1.00 90.44 228 GLU A N 1
ATOM 1751 C CA . GLU A 1 228 ? -8.687 1.241 -18.308 1.00 90.44 228 GLU A CA 1
ATOM 1752 C C . GLU A 1 228 ? -9.901 0.626 -17.597 1.00 90.44 228 GLU A C 1
ATOM 1754 O O . GLU A 1 228 ? -9.894 -0.541 -17.191 1.00 90.44 228 GLU A O 1
ATOM 1759 N N . LEU A 1 229 ? -10.989 1.396 -17.496 1.00 92.31 229 LEU A N 1
ATOM 1760 C CA . LEU A 1 229 ? -12.202 0.980 -16.783 1.00 92.31 229 LEU A CA 1
ATOM 1761 C C . LEU A 1 229 ? -12.767 -0.360 -17.281 1.00 92.31 229 LEU A C 1
ATOM 1763 O O . LEU A 1 229 ? -13.133 -1.205 -16.465 1.00 92.31 229 LEU A O 1
ATOM 1767 N N . ASP A 1 230 ? -12.816 -0.579 -18.596 1.00 94.69 230 ASP A N 1
ATOM 1768 C CA . ASP A 1 230 ? -13.344 -1.823 -19.173 1.00 94.69 230 ASP A CA 1
ATOM 1769 C C . ASP A 1 230 ? -12.523 -3.047 -18.741 1.00 94.69 230 ASP A C 1
ATOM 1771 O O . ASP A 1 230 ? -13.085 -4.101 -18.420 1.00 94.69 230 ASP A O 1
ATOM 1775 N N . THR A 1 231 ? -11.200 -2.895 -18.646 1.00 93.38 231 THR A N 1
ATOM 1776 C CA . THR A 1 231 ? -10.311 -3.932 -18.118 1.00 93.38 231 THR A CA 1
ATOM 1777 C C . THR A 1 231 ? -10.604 -4.192 -16.644 1.00 93.38 231 THR A C 1
ATOM 1779 O O . THR A 1 231 ? -10.823 -5.342 -16.262 1.00 93.38 231 THR A O 1
ATOM 1782 N N . LEU A 1 232 ? -10.696 -3.141 -15.820 1.00 93.44 232 LEU A N 1
ATOM 1783 C CA . LEU A 1 232 ? -11.014 -3.273 -14.392 1.00 93.44 232 LEU A CA 1
ATOM 1784 C C . LEU A 1 232 ? -12.352 -4.001 -14.176 1.00 93.44 232 LEU A C 1
ATOM 1786 O O . LEU A 1 232 ? -12.459 -4.877 -13.315 1.00 93.44 232 LEU A O 1
ATOM 1790 N N . LEU A 1 233 ? -13.369 -3.689 -14.985 1.00 94.75 233 LEU A N 1
ATOM 1791 C CA . LEU A 1 233 ? -14.672 -4.357 -14.940 1.00 94.75 233 LEU A CA 1
ATOM 1792 C C . LEU A 1 233 ? -14.579 -5.836 -15.340 1.00 94.75 233 LEU A C 1
ATOM 1794 O O . LEU A 1 233 ? -15.216 -6.682 -14.704 1.00 94.75 233 LEU A O 1
ATOM 1798 N N . SER A 1 234 ? -13.778 -6.163 -16.357 1.00 95.12 234 SER A N 1
ATOM 1799 C CA . SER A 1 234 ? -13.535 -7.547 -16.783 1.00 95.12 234 SER A CA 1
ATOM 1800 C C . SER A 1 234 ? -12.847 -8.369 -15.688 1.00 95.12 234 SER A C 1
ATOM 1802 O O . SER A 1 234 ? -13.323 -9.456 -15.334 1.00 95.12 234 SER A O 1
ATOM 1804 N N . VAL A 1 235 ? -11.789 -7.818 -15.084 1.00 94.88 235 VAL A N 1
ATOM 1805 C CA . VAL A 1 235 ? -11.069 -8.435 -13.961 1.00 94.88 235 VAL A CA 1
ATOM 1806 C C . VAL A 1 235 ? -12.010 -8.637 -12.772 1.00 94.88 235 VAL A C 1
ATOM 1808 O O . VAL A 1 235 ? -12.091 -9.736 -12.218 1.00 94.88 235 VAL A O 1
ATOM 1811 N N . TYR A 1 236 ? -12.803 -7.622 -12.417 1.00 93.19 236 TYR A N 1
ATOM 1812 C CA . TYR A 1 236 ? -13.788 -7.733 -11.339 1.00 93.19 236 TYR A CA 1
ATOM 1813 C C . TYR A 1 236 ? -14.823 -8.834 -11.611 1.00 93.19 236 TYR A C 1
ATOM 1815 O O . TYR A 1 236 ? -15.163 -9.618 -10.719 1.00 93.19 236 TYR A O 1
ATOM 1823 N N . ALA A 1 237 ? -15.300 -8.949 -12.852 1.00 93.69 237 ALA A N 1
ATOM 1824 C CA . ALA A 1 237 ? -16.217 -10.012 -13.244 1.00 93.69 237 ALA A CA 1
ATOM 1825 C C . ALA A 1 237 ? -15.577 -11.406 -13.112 1.00 93.69 237 ALA A C 1
ATOM 1827 O O . ALA A 1 237 ? -16.256 -12.348 -12.695 1.00 93.69 237 ALA A O 1
ATOM 1828 N N . ALA A 1 238 ? -14.286 -11.553 -13.422 1.00 93.75 238 ALA A N 1
ATOM 1829 C CA . ALA A 1 238 ? -13.552 -12.802 -13.222 1.00 93.75 238 ALA A CA 1
ATOM 1830 C C . ALA A 1 238 ? -13.433 -13.171 -11.734 1.00 93.75 238 ALA A C 1
ATOM 1832 O O . ALA A 1 238 ? -13.755 -14.303 -11.366 1.00 93.75 238 ALA A O 1
ATOM 1833 N N . ILE A 1 239 ? -13.086 -12.208 -10.874 1.00 91.94 239 ILE A N 1
ATOM 1834 C CA . ILE A 1 239 ? -13.028 -12.393 -9.412 1.00 91.94 239 ILE A CA 1
ATOM 1835 C C . ILE A 1 239 ? -14.383 -12.865 -8.872 1.00 91.94 239 ILE A C 1
ATOM 1837 O O . ILE A 1 239 ? -14.457 -13.828 -8.106 1.00 91.94 239 ILE A O 1
ATOM 1841 N N . ARG A 1 240 ? -15.478 -12.234 -9.313 1.00 90.81 240 ARG A N 1
ATOM 1842 C CA . ARG A 1 240 ? -16.834 -12.627 -8.910 1.00 90.81 240 ARG A CA 1
ATOM 1843 C C . ARG A 1 240 ? -17.194 -14.046 -9.340 1.00 90.81 240 ARG A C 1
ATOM 1845 O O . ARG A 1 240 ? -17.679 -14.817 -8.515 1.00 90.81 240 ARG A O 1
ATOM 1852 N N . ARG A 1 241 ? -16.924 -14.410 -10.598 1.00 90.75 241 ARG A N 1
ATOM 1853 C CA . ARG A 1 241 ? -17.159 -15.778 -11.098 1.00 90.75 241 ARG A CA 1
ATOM 1854 C C . ARG A 1 241 ? -16.362 -16.816 -10.307 1.00 90.75 241 ARG A C 1
ATOM 1856 O O . ARG A 1 241 ? -16.892 -17.885 -9.997 1.00 90.75 241 ARG A O 1
ATOM 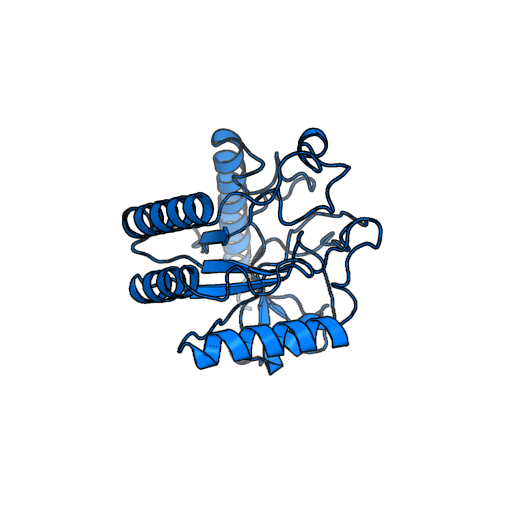1863 N N . ARG A 1 242 ? -15.110 -16.500 -9.953 1.00 89.44 242 ARG A N 1
ATOM 1864 C CA . ARG A 1 242 ? -14.264 -17.362 -9.117 1.00 89.44 242 ARG A CA 1
ATOM 1865 C C . ARG A 1 242 ? -14.893 -17.591 -7.741 1.00 89.44 242 ARG A C 1
ATOM 1867 O O . ARG A 1 242 ? -15.106 -18.741 -7.373 1.00 89.44 242 ARG A O 1
ATOM 1874 N N . ALA A 1 243 ? -15.308 -16.534 -7.044 1.00 85.44 243 ALA A N 1
ATOM 1875 C CA . ALA A 1 243 ? -15.951 -16.646 -5.729 1.00 85.44 243 ALA A CA 1
ATOM 1876 C C . ALA A 1 243 ? -17.295 -17.407 -5.754 1.00 85.44 243 ALA A C 1
ATOM 1878 O O . ALA A 1 243 ? -17.635 -18.149 -4.823 1.00 85.44 243 ALA A O 1
ATOM 1879 N N . GLU A 1 244 ? -18.074 -17.250 -6.828 1.00 84.75 244 GLU A N 1
ATOM 1880 C CA . GLU A 1 244 ? -19.304 -18.017 -7.046 1.00 84.75 244 GLU A CA 1
ATOM 1881 C C . GLU A 1 244 ? -19.009 -19.515 -7.223 1.00 84.75 244 GLU A C 1
ATOM 1883 O O . GLU A 1 244 ? -19.709 -20.344 -6.640 1.00 84.75 244 GLU A O 1
ATOM 1888 N N . THR A 1 245 ? -17.946 -19.856 -7.956 1.00 81.69 245 THR A N 1
ATOM 1889 C CA . THR A 1 245 ? -17.528 -21.244 -8.211 1.00 81.69 245 THR A CA 1
ATOM 1890 C C . THR A 1 245 ? -16.941 -21.904 -6.961 1.00 81.69 245 THR A C 1
ATOM 1892 O O . THR A 1 245 ? -17.358 -22.998 -6.584 1.00 81.69 245 THR A O 1
ATOM 1895 N N . GLU A 1 246 ? -16.009 -21.237 -6.279 1.00 75.00 246 GLU A N 1
ATOM 1896 C CA . GLU A 1 246 ? -15.298 -21.793 -5.120 1.00 75.00 246 GLU A CA 1
ATOM 1897 C C . GLU A 1 246 ? -16.239 -22.075 -3.950 1.00 75.00 246 GLU A C 1
ATOM 1899 O O . GLU A 1 246 ? -16.248 -23.179 -3.405 1.00 75.00 246 GLU A O 1
ATOM 1904 N N . GLY A 1 247 ? -17.117 -21.139 -3.591 1.00 61.81 247 GLY A N 1
ATOM 1905 C CA . GLY A 1 247 ? -18.072 -21.429 -2.522 1.00 61.81 247 GLY A CA 1
ATOM 1906 C C . GLY A 1 247 ? -19.296 -22.240 -2.980 1.00 61.81 247 GLY A C 1
ATOM 1907 O O . GLY A 1 247 ? -20.107 -22.614 -2.135 1.00 61.81 247 GLY A O 1
ATOM 1908 N N . ALA A 1 248 ? -19.458 -22.545 -4.275 1.00 50.09 248 ALA A N 1
ATOM 1909 C CA . ALA A 1 248 ? -20.331 -23.639 -4.716 1.00 50.09 248 ALA A CA 1
ATOM 1910 C C . ALA A 1 248 ? -19.659 -25.006 -4.487 1.00 50.09 248 ALA A C 1
ATOM 1912 O O . ALA A 1 248 ? -20.326 -25.935 -4.028 1.00 50.09 248 ALA A O 1
ATOM 1913 N N . ALA A 1 249 ? -18.342 -25.109 -4.705 1.00 48.25 249 ALA A N 1
ATOM 1914 C CA . ALA A 1 249 ? -17.561 -26.316 -4.431 1.00 48.25 249 ALA A CA 1
ATOM 1915 C C . ALA A 1 249 ? -17.559 -26.678 -2.932 1.00 48.25 249 ALA A C 1
ATOM 1917 O O . ALA A 1 249 ? -17.818 -27.832 -2.587 1.00 48.25 249 ALA A O 1
ATOM 1918 N N . VAL A 1 250 ? -17.405 -25.692 -2.037 1.00 46.72 250 VAL A N 1
ATOM 1919 C CA . VAL A 1 250 ? -17.489 -25.892 -0.571 1.00 46.72 250 VAL A CA 1
ATOM 1920 C C . VAL A 1 250 ? -18.864 -26.414 -0.131 1.00 46.72 250 VAL A C 1
ATOM 1922 O O . VAL A 1 250 ? -18.951 -27.238 0.772 1.00 46.72 250 VAL A O 1
ATOM 1925 N N . ARG A 1 251 ? -19.954 -26.000 -0.793 1.00 39.19 251 ARG A N 1
ATOM 1926 C CA . ARG A 1 251 ? -21.315 -26.496 -0.497 1.00 39.19 251 ARG A CA 1
ATOM 1927 C C . ARG A 1 251 ? -21.593 -27.899 -1.047 1.00 39.19 251 ARG A C 1
ATOM 1929 O O . ARG A 1 251 ? -22.590 -28.501 -0.661 1.00 39.19 251 ARG A O 1
ATOM 1936 N N . SER A 1 252 ? -20.759 -28.391 -1.964 1.00 36.97 252 SER A N 1
ATOM 1937 C CA . SER A 1 252 ? -20.904 -29.705 -2.606 1.00 36.97 252 SER A CA 1
ATOM 1938 C C . SER A 1 252 ? -20.049 -30.809 -1.974 1.00 36.97 252 SER A C 1
ATOM 1940 O O . SER A 1 252 ? -20.258 -31.981 -2.281 1.00 36.97 252 SER A O 1
ATOM 1942 N N . ALA A 1 253 ? -19.125 -30.461 -1.073 1.00 31.81 253 ALA A N 1
ATOM 1943 C CA . ALA A 1 253 ? -18.458 -31.437 -0.223 1.00 31.81 253 ALA A CA 1
ATOM 1944 C C . ALA A 1 253 ? -19.464 -31.924 0.838 1.00 31.81 253 ALA A C 1
ATOM 1946 O O . ALA A 1 253 ? -19.994 -31.100 1.589 1.00 31.81 253 ALA A O 1
ATOM 1947 N N . PRO A 1 254 ? -19.788 -33.228 0.902 1.00 34.12 254 PRO A N 1
ATOM 1948 C CA . PRO A 1 254 ? -20.661 -33.726 1.947 1.00 34.12 254 PRO A CA 1
ATOM 1949 C C . PRO A 1 254 ? -19.941 -33.533 3.279 1.00 34.12 254 PRO A C 1
ATOM 1951 O O . PRO A 1 254 ? -18.810 -33.980 3.452 1.00 34.12 254 PRO A O 1
ATOM 1954 N N . PHE A 1 255 ? -20.607 -32.886 4.230 1.00 37.66 255 PHE A N 1
ATOM 1955 C CA . PHE A 1 255 ? -20.318 -33.156 5.629 1.00 37.66 255 PHE A CA 1
ATOM 1956 C C . PHE A 1 255 ? -20.609 -34.647 5.847 1.00 37.66 255 PHE A C 1
ATOM 1958 O O . PHE A 1 255 ? -21.773 -35.050 5.896 1.00 37.66 255 PHE A O 1
ATOM 1965 N N . SER A 1 256 ? -19.552 -35.457 5.874 1.00 32.47 256 SER A N 1
ATOM 1966 C CA . SER A 1 256 ? -19.556 -36.850 6.323 1.00 32.47 256 SER A CA 1
ATOM 1967 C C . SER A 1 256 ? -18.750 -36.959 7.601 1.00 32.47 256 SER A C 1
ATOM 1969 O O . SER A 1 256 ? -17.586 -36.499 7.553 1.00 32.47 256 SER A O 1
#

Secondary structure (DSSP, 8-state):
-PPPPP---EEEE--GGG-TT-SSSTTTTTTTT-----HHHHHHHHHHHHHHHHHHHTT--EEEEEE-GGGTTSTTSTTHHHHHHHHHHTT-EEEEEE--EETTTEE-TT-HHHHHHHHHHHHHHHHHTT----EE--GGG---TTHHHHHHHTT--EE----TT-EEGGGTEE-TT--SS-EEEETTEEEEEE---TTSSSEEE-PPPB-SS-S-HHHHBS-TTTS-HHHHHHHHHHHHHHHHHHHHHHHHS---